Protein AF-A0A2J8L1Z8-F1 (afdb_monomer_lite)

Organism: Pan troglodytes (NCBI:txid9598)

Sequence (191 aa):
SWDEHVFELVLPKACMVGHVDFKFVLNSNITNIPQIQVTLLKNKAPGLGKVNGLRLCPFLEDHKEDILCGPVWLASGLDLSGHAGMLTLTSPKLVKGMAGGKYRSFLIHVKAVNERGTEEICNGGMRPVVRLPSLKHQSNKGYSLASLLAKVAAGKEKSSNVKNENTSGTRKSENLRGCDLLQEVSVTIRR

Secondary structure (DSSP, 8-state):
-TTEEEEEEE-SS-----EEEEEEEE-TT-SB---EEEEEEE-SSTT-TT-SSS-HHHHHHHTGGGEEEEEEEGGGGB-TTSSEEEEEE--HHHHHHHHTSS-SEEEEEEEE----S-----TTSPPP-BPPP-----------HHHHHHHHS------------------S-SS--GGGGEEEEEEEEE-

Foldseek 3Di:
DLFKDKDKDFAPAQDFFFKKKKKFFFDPPDQFQFFKWKWKFADPDPPPPPPPDDDCVVVCVVRVVRTQFGTDTPVVQADPVSGIGIDITGDPSRRVVRHVRPGRIIMIMMGTDDPPDDPDDDPDDDDTPGDDPDPPPPDPPDDDPVNVVVVVPPDDDDDDDDPPPPPVDPPDPDDRDHNSRTPDIDMDTDD

Structure (mmCIF, N/CA/C/O backbone):
data_AF-A0A2J8L1Z8-F1
#
_entry.id   AF-A0A2J8L1Z8-F1
#
loop_
_atom_site.group_PDB
_atom_site.id
_atom_site.type_symbol
_atom_site.label_atom_id
_atom_site.label_alt_id
_atom_site.label_comp_id
_atom_site.label_asym_id
_atom_site.label_entity_id
_atom_site.label_seq_id
_atom_site.pdbx_PDB_ins_code
_atom_site.Cartn_x
_atom_site.Cartn_y
_atom_site.Cartn_z
_atom_site.occupancy
_atom_site.B_iso_or_equiv
_atom_site.auth_seq_id
_atom_site.auth_comp_id
_atom_site.auth_asym_id
_atom_site.auth_atom_id
_atom_site.pdbx_PDB_model_num
ATOM 1 N N . SER A 1 1 ? -9.090 5.323 -14.445 1.00 70.94 1 SER A N 1
ATOM 2 C CA . SER A 1 1 ? -8.110 5.903 -15.388 1.00 70.94 1 SER A CA 1
ATOM 3 C C . SER A 1 1 ? -6.875 5.023 -15.349 1.00 70.94 1 SER A C 1
ATOM 5 O O . SER A 1 1 ? -6.688 4.368 -14.341 1.00 70.94 1 SER A O 1
ATOM 7 N N . TRP A 1 2 ? -6.040 5.019 -16.383 1.00 78.38 2 TRP A N 1
ATOM 8 C CA . TRP A 1 2 ? -4.752 4.307 -16.390 1.00 78.38 2 TRP A CA 1
ATOM 9 C C . TRP A 1 2 ? -3.735 4.947 -15.436 1.00 78.38 2 TRP A C 1
ATOM 11 O O . TRP A 1 2 ? -2.785 4.301 -15.018 1.00 78.38 2 TRP A O 1
ATOM 21 N N . ASP A 1 3 ? -3.941 6.211 -15.059 1.00 84.38 3 ASP A N 1
ATOM 22 C CA . ASP A 1 3 ? -3.052 6.928 -14.142 1.00 84.38 3 ASP A CA 1
ATOM 23 C C . ASP A 1 3 ? -3.422 6.765 -12.661 1.00 84.38 3 ASP A C 1
ATOM 25 O O . ASP A 1 3 ? -2.618 7.104 -11.802 1.00 84.38 3 ASP A O 1
ATOM 29 N N . GLU A 1 4 ? -4.627 6.292 -12.330 1.00 88.25 4 GLU A N 1
ATOM 30 C CA . GLU A 1 4 ? -5.115 6.266 -10.944 1.00 88.25 4 GLU A CA 1
ATOM 31 C C . GLU A 1 4 ? -6.060 5.085 -10.704 1.00 88.25 4 GLU A C 1
ATOM 33 O O . GLU A 1 4 ? -7.076 4.942 -11.397 1.00 88.25 4 GLU A O 1
ATOM 38 N N . HIS A 1 5 ? -5.758 4.294 -9.673 1.00 88.06 5 HIS A N 1
ATOM 39 C CA . HIS A 1 5 ? -6.573 3.194 -9.161 1.00 88.06 5 HIS A CA 1
ATOM 40 C C . HIS A 1 5 ? -6.843 3.376 -7.660 1.00 88.06 5 HIS A C 1
ATOM 42 O O . HIS A 1 5 ? -5.974 3.806 -6.904 1.00 88.06 5 HIS A O 1
ATOM 48 N N . VAL A 1 6 ? -8.048 3.017 -7.211 1.00 87.69 6 VAL A N 1
ATOM 49 C CA . VAL A 1 6 ? -8.422 2.993 -5.789 1.00 87.69 6 VAL A CA 1
ATOM 50 C C . VAL A 1 6 ? -9.030 1.645 -5.463 1.00 87.69 6 VAL A C 1
ATOM 52 O O . VAL A 1 6 ? -9.946 1.191 -6.144 1.00 87.69 6 VAL A O 1
ATOM 55 N N . PHE A 1 7 ? -8.546 1.037 -4.389 1.00 89.19 7 PHE A N 1
ATOM 56 C CA . PHE A 1 7 ? -9.073 -0.208 -3.854 1.00 89.19 7 PHE A CA 1
ATOM 57 C C . PHE A 1 7 ? -9.707 0.064 -2.496 1.00 89.19 7 PHE A C 1
ATOM 59 O O . PHE A 1 7 ? -9.048 0.590 -1.600 1.00 89.19 7 PHE A O 1
ATOM 66 N N . GLU A 1 8 ? -10.973 -0.310 -2.330 1.00 89.56 8 GLU A N 1
ATOM 67 C CA . GLU A 1 8 ? -11.607 -0.359 -1.016 1.00 89.56 8 GLU A CA 1
ATOM 68 C C . GLU A 1 8 ? -11.360 -1.731 -0.392 1.00 89.56 8 GLU A C 1
ATOM 70 O O . GLU A 1 8 ? -11.747 -2.759 -0.944 1.00 89.56 8 GLU A O 1
ATOM 75 N N . LEU A 1 9 ? -10.721 -1.746 0.776 1.00 89.19 9 LEU A N 1
ATOM 76 C CA . LEU A 1 9 ? -10.539 -2.958 1.561 1.00 89.19 9 LEU A CA 1
ATOM 77 C C . LEU A 1 9 ? -11.481 -2.909 2.751 1.00 89.19 9 LEU A C 1
ATOM 79 O O . LEU A 1 9 ? -11.357 -2.041 3.615 1.00 89.19 9 LEU A O 1
ATOM 83 N N . VAL A 1 10 ? -12.414 -3.857 2.798 1.00 89.12 10 VAL A N 1
ATOM 84 C CA . VAL A 1 10 ? -13.361 -4.023 3.901 1.00 89.12 10 VAL A CA 1
ATOM 85 C C . VAL A 1 10 ? -12.923 -5.207 4.752 1.00 89.12 10 VAL A C 1
ATOM 87 O O . VAL A 1 10 ? -12.851 -6.342 4.287 1.00 89.12 10 VAL A O 1
ATOM 90 N N . LEU A 1 11 ? -12.637 -4.942 6.021 1.00 87.38 11 LEU A N 1
ATOM 91 C CA . LEU A 1 11 ? -12.330 -5.963 7.005 1.00 87.38 11 LEU A CA 1
ATOM 92 C C . LEU A 1 11 ? -13.606 -6.704 7.427 1.00 87.38 11 LEU A C 1
ATOM 94 O O . LEU A 1 11 ? -14.616 -6.059 7.726 1.00 87.38 11 LEU A O 1
ATOM 98 N N . PRO A 1 12 ? -13.549 -8.040 7.581 1.00 86.75 12 PRO A N 1
ATOM 99 C CA . PRO A 1 12 ? -14.675 -8.824 8.093 1.00 86.75 12 PRO A CA 1
ATOM 100 C C . PRO A 1 12 ? -15.102 -8.415 9.508 1.00 86.75 12 PRO A C 1
ATOM 102 O O . PRO A 1 12 ? -16.270 -8.522 9.874 1.00 86.75 12 PRO A O 1
ATOM 105 N N . LYS A 1 13 ? -14.142 -7.964 10.322 1.00 85.38 13 LYS A N 1
ATOM 106 C CA . LYS A 1 13 ? -14.350 -7.487 11.691 1.00 85.38 13 LYS A CA 1
ATOM 107 C C . LYS A 1 13 ? -13.478 -6.265 11.929 1.00 85.38 13 LYS A C 1
ATOM 109 O O . LYS A 1 13 ? -12.337 -6.232 11.473 1.00 85.38 13 LYS A O 1
ATOM 114 N N . ALA A 1 14 ? -13.998 -5.297 12.679 1.00 81.25 14 ALA A N 1
ATOM 115 C CA . ALA A 1 14 ? -13.193 -4.176 13.138 1.00 81.25 14 ALA A CA 1
ATOM 116 C C . ALA A 1 14 ? -12.040 -4.706 14.000 1.00 81.25 14 ALA A C 1
ATOM 118 O O . ALA A 1 14 ? -12.251 -5.473 14.942 1.00 81.25 14 ALA A O 1
ATOM 119 N N . CYS A 1 15 ? -10.813 -4.351 13.639 1.00 81.62 15 CYS A N 1
ATOM 120 C CA . CYS A 1 15 ? -9.629 -4.740 14.382 1.00 81.62 15 CYS A CA 1
ATOM 121 C C . CYS A 1 15 ? -8.525 -3.701 14.210 1.00 81.62 15 CYS A C 1
ATOM 123 O O . CYS A 1 15 ? -8.551 -2.890 13.285 1.00 81.62 15 CYS A O 1
ATOM 125 N N . MET A 1 16 ? -7.552 -3.742 15.117 1.00 84.06 16 MET A N 1
ATOM 126 C CA . MET A 1 16 ? -6.318 -2.982 14.966 1.00 84.06 16 MET A CA 1
ATOM 127 C C . MET A 1 16 ? -5.562 -3.477 13.735 1.00 84.06 16 MET A C 1
ATOM 129 O O . MET A 1 16 ? -5.480 -4.684 13.508 1.00 84.06 16 MET A O 1
ATOM 133 N N . VAL A 1 17 ? -5.005 -2.544 12.969 1.00 88.94 17 VAL A N 1
ATOM 134 C CA . VAL A 1 17 ? -4.122 -2.836 11.840 1.00 88.94 17 VAL A CA 1
ATOM 135 C C . VAL A 1 17 ? -2.788 -2.159 12.112 1.00 88.94 17 VAL A C 1
ATOM 137 O O . VAL A 1 17 ? -2.726 -0.936 12.227 1.00 88.94 17 VAL A O 1
ATOM 140 N N . GLY A 1 18 ? -1.737 -2.962 12.250 1.00 90.00 18 GLY A N 1
ATOM 141 C CA . GLY A 1 18 ? -0.362 -2.504 12.436 1.00 90.00 18 GLY A CA 1
ATOM 142 C C . GLY A 1 18 ? 0.324 -2.216 11.109 1.00 90.00 18 GLY A C 1
ATOM 143 O O . GLY A 1 18 ? 0.944 -1.164 10.920 1.00 90.00 18 GLY A O 1
ATOM 144 N N . HIS A 1 19 ? 0.167 -3.143 10.165 1.00 92.06 19 HIS A N 1
ATOM 145 C CA . HIS A 1 19 ? 0.832 -3.092 8.870 1.00 92.06 19 HIS A CA 1
ATOM 146 C C . HIS A 1 19 ? -0.111 -3.513 7.746 1.00 92.06 19 HIS A C 1
ATOM 148 O O . HIS A 1 19 ? -0.904 -4.447 7.892 1.00 92.06 19 HIS A O 1
ATOM 154 N N . VAL A 1 20 ? 0.023 -2.847 6.604 1.00 94.94 20 VAL A N 1
ATOM 155 C CA . VAL A 1 20 ? -0.588 -3.246 5.337 1.00 94.94 20 VAL A CA 1
ATOM 156 C C . VAL A 1 20 ? 0.537 -3.465 4.338 1.00 94.94 20 VAL A C 1
ATOM 158 O O . VAL A 1 20 ? 1.195 -2.516 3.922 1.00 94.94 20 VAL A O 1
ATOM 161 N N . ASP A 1 21 ? 0.763 -4.716 3.963 1.00 96.25 21 ASP A N 1
ATOM 162 C CA . ASP A 1 21 ? 1.757 -5.073 2.962 1.00 96.25 21 ASP A CA 1
ATOM 163 C C . ASP A 1 21 ? 1.091 -5.039 1.584 1.00 96.25 21 ASP A C 1
ATOM 165 O O . ASP A 1 21 ? 0.196 -5.836 1.294 1.00 96.25 21 ASP A O 1
ATOM 169 N N . PHE A 1 22 ? 1.517 -4.106 0.739 1.00 97.12 22 PHE A N 1
ATOM 170 C CA . PHE A 1 22 ? 1.099 -3.977 -0.651 1.00 97.12 22 PHE A CA 1
ATOM 171 C C . PHE A 1 22 ? 2.153 -4.634 -1.542 1.00 97.12 22 PHE A C 1
ATOM 173 O O . PHE A 1 22 ? 3.241 -4.090 -1.741 1.00 97.12 22 PHE A O 1
ATOM 180 N N . LYS A 1 23 ? 1.851 -5.825 -2.052 1.00 97.44 23 LYS A N 1
ATOM 181 C CA . LYS A 1 23 ? 2.722 -6.582 -2.956 1.00 97.44 23 LYS A CA 1
ATOM 182 C C . LYS A 1 23 ? 2.288 -6.355 -4.389 1.00 97.44 23 LYS A C 1
ATOM 184 O O . LYS A 1 23 ? 1.091 -6.352 -4.676 1.00 97.44 23 LYS A O 1
ATOM 189 N N . PHE A 1 24 ? 3.252 -6.217 -5.283 1.00 96.12 24 PHE A N 1
ATOM 190 C CA . PHE A 1 24 ? 2.983 -5.958 -6.687 1.00 96.12 24 PHE A CA 1
ATOM 191 C C . PHE A 1 24 ? 3.929 -6.732 -7.600 1.00 96.12 24 PHE A C 1
ATOM 193 O O . PHE A 1 24 ? 5.076 -7.008 -7.245 1.00 96.12 24 PHE A O 1
ATOM 200 N N . VAL A 1 25 ? 3.436 -7.031 -8.798 1.00 94.81 25 VAL A N 1
ATOM 201 C CA . VAL A 1 25 ? 4.211 -7.520 -9.937 1.00 94.81 25 VAL A CA 1
ATOM 202 C C . VAL A 1 25 ? 3.943 -6.582 -11.102 1.00 94.81 25 VAL A C 1
ATOM 204 O O . VAL A 1 25 ? 2.800 -6.245 -11.401 1.00 94.81 25 VAL A O 1
ATOM 207 N N . LEU A 1 26 ? 5.007 -6.132 -11.740 1.00 92.31 26 LEU A N 1
ATOM 208 C CA . LEU A 1 26 ? 5.010 -5.319 -12.937 1.00 92.31 26 LEU A CA 1
ATOM 209 C C . LEU A 1 26 ? 5.139 -6.213 -14.173 1.00 92.31 26 LEU A C 1
ATOM 211 O O . LEU A 1 26 ? 5.793 -7.254 -14.141 1.00 92.31 26 LEU A O 1
ATOM 215 N N . ASN A 1 27 ? 4.566 -5.772 -15.291 1.00 89.31 27 ASN A N 1
ATOM 216 C CA . ASN A 1 27 ? 4.700 -6.481 -16.562 1.00 89.31 27 ASN A CA 1
ATOM 217 C C . ASN A 1 27 ? 6.178 -6.636 -16.984 1.00 89.31 27 ASN A C 1
ATOM 219 O O . ASN A 1 27 ? 6.978 -5.708 -16.868 1.00 89.31 27 ASN A O 1
ATOM 223 N N . SER A 1 28 ? 6.538 -7.791 -17.554 1.00 75.12 28 SER A N 1
ATOM 224 C CA . SER A 1 28 ? 7.933 -8.171 -17.866 1.00 75.12 28 SER A CA 1
ATOM 225 C C . SER A 1 28 ? 8.633 -7.339 -18.954 1.00 75.12 28 SER A C 1
ATOM 227 O O . SER A 1 28 ? 9.834 -7.481 -19.165 1.00 75.12 28 SER A O 1
ATOM 229 N N . ASN A 1 29 ? 7.900 -6.474 -19.661 1.00 73.44 29 ASN A N 1
ATOM 230 C CA . ASN A 1 29 ? 8.416 -5.682 -20.786 1.00 73.44 29 ASN A CA 1
ATOM 231 C C . ASN A 1 29 ? 8.797 -4.245 -20.397 1.00 73.44 29 ASN A C 1
ATOM 233 O O . ASN A 1 29 ? 8.987 -3.394 -21.265 1.00 73.44 29 ASN A O 1
ATOM 237 N N . ILE A 1 30 ? 8.893 -3.952 -19.100 1.00 73.88 30 ILE A N 1
ATOM 238 C CA . ILE A 1 30 ? 9.188 -2.608 -18.613 1.00 73.88 30 ILE A CA 1
ATOM 239 C C . ILE A 1 30 ? 10.697 -2.359 -18.605 1.00 73.88 30 ILE 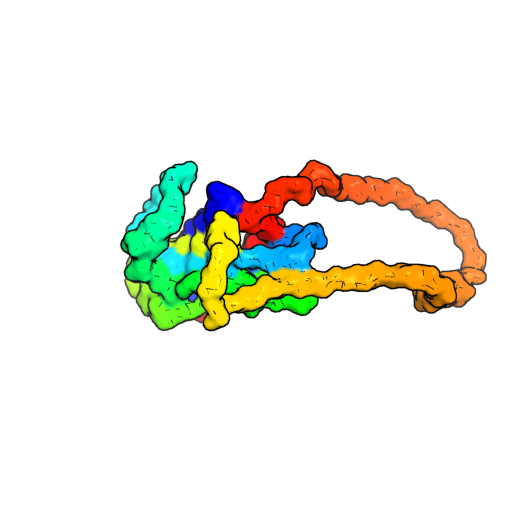A C 1
ATOM 241 O O . ILE A 1 30 ? 11.470 -3.056 -17.950 1.00 73.88 30 ILE A O 1
ATOM 245 N N . THR A 1 31 ? 11.117 -1.318 -19.318 1.00 71.88 31 THR A N 1
ATOM 246 C CA . THR A 1 31 ? 12.508 -0.838 -19.341 1.00 71.88 31 THR A CA 1
ATOM 247 C C . THR A 1 31 ? 12.761 0.294 -18.345 1.00 71.88 31 THR A C 1
ATOM 249 O O . THR A 1 31 ? 13.879 0.445 -17.860 1.00 71.88 31 THR A O 1
ATOM 252 N N . ASN A 1 32 ? 11.726 1.062 -17.997 1.00 78.50 32 ASN A N 1
ATOM 253 C CA . ASN A 1 32 ? 11.799 2.175 -17.053 1.00 78.50 32 ASN A CA 1
ATOM 254 C C . ASN A 1 32 ? 10.832 1.937 -15.901 1.00 78.50 32 ASN A C 1
ATOM 256 O O . ASN A 1 32 ? 9.641 1.741 -16.140 1.00 78.50 32 ASN A O 1
ATOM 260 N N . ILE A 1 33 ? 11.324 1.976 -14.662 1.00 82.06 33 ILE A N 1
ATOM 261 C CA . ILE A 1 33 ? 10.463 1.775 -13.495 1.00 82.06 33 ILE A CA 1
ATOM 262 C C . ILE A 1 33 ? 9.459 2.935 -13.436 1.00 82.06 33 ILE A C 1
ATOM 264 O O . ILE A 1 33 ? 9.878 4.096 -13.401 1.00 82.06 33 ILE A O 1
ATOM 268 N N . PRO A 1 34 ? 8.144 2.655 -13.451 1.00 84.06 34 PRO A N 1
ATOM 269 C CA . PRO A 1 34 ? 7.150 3.711 -13.464 1.00 84.06 34 PRO A CA 1
ATOM 270 C C . PRO A 1 34 ? 7.140 4.452 -12.127 1.00 84.06 34 PRO A C 1
ATOM 272 O O . PRO A 1 34 ? 7.227 3.852 -11.052 1.00 84.06 34 PRO A O 1
ATOM 275 N N . GLN A 1 35 ? 6.994 5.772 -12.192 1.00 89.50 35 GLN A N 1
ATOM 276 C CA . GLN A 1 35 ? 6.823 6.613 -11.015 1.00 89.50 35 GLN A CA 1
ATOM 277 C C . GLN A 1 35 ? 5.396 6.454 -10.483 1.00 89.50 35 GLN A C 1
ATOM 279 O O . GLN A 1 35 ? 4.491 7.190 -10.855 1.00 89.50 35 GLN A O 1
ATOM 284 N N . ILE A 1 36 ? 5.173 5.457 -9.629 1.00 91.88 36 ILE A N 1
ATOM 285 C CA . ILE A 1 36 ? 3.871 5.194 -9.005 1.00 91.88 36 ILE A CA 1
ATOM 286 C C . ILE A 1 36 ? 3.955 5.498 -7.513 1.00 91.88 36 ILE A C 1
ATOM 288 O O . ILE A 1 36 ? 4.901 5.080 -6.850 1.00 91.88 36 ILE A O 1
ATOM 292 N N . GLN A 1 37 ? 2.959 6.196 -6.980 1.00 93.38 37 GLN A N 1
ATOM 293 C CA . GLN A 1 37 ? 2.775 6.434 -5.553 1.00 93.38 37 GLN A CA 1
ATOM 294 C C . GLN A 1 37 ? 1.616 5.600 -5.022 1.00 93.38 37 GLN A C 1
ATOM 296 O O . GLN A 1 37 ? 0.567 5.507 -5.660 1.00 93.38 37 GLN A O 1
ATOM 301 N N . VAL A 1 38 ? 1.800 5.029 -3.837 1.00 94.38 38 VAL A N 1
ATOM 302 C CA . VAL A 1 38 ? 0.769 4.300 -3.102 1.00 94.38 38 VAL A CA 1
ATOM 303 C C . VAL A 1 38 ? 0.489 5.027 -1.795 1.00 94.38 38 VAL A C 1
ATOM 305 O O . VAL A 1 38 ? 1.404 5.252 -1.010 1.00 94.38 38 VAL A O 1
ATOM 308 N N . THR A 1 39 ? -0.771 5.371 -1.549 1.00 93.19 39 THR A N 1
ATOM 309 C CA . THR A 1 39 ? -1.226 6.068 -0.341 1.00 93.19 39 THR A CA 1
ATOM 310 C C . THR A 1 39 ? -2.314 5.248 0.336 1.00 93.19 39 THR A C 1
ATOM 312 O O . THR A 1 39 ? -3.246 4.776 -0.315 1.00 93.19 39 THR A O 1
ATOM 315 N N . LEU A 1 40 ? -2.231 5.111 1.657 1.00 93.06 40 LEU A N 1
ATOM 316 C CA . LEU A 1 40 ? -3.263 4.481 2.473 1.00 93.06 40 LEU A CA 1
ATOM 317 C C . LEU A 1 40 ? -4.138 5.557 3.106 1.00 93.06 40 LEU A C 1
ATOM 319 O O . LEU A 1 40 ? -3.638 6.405 3.850 1.00 93.06 40 LEU A O 1
ATOM 323 N N . LEU A 1 41 ? -5.443 5.498 2.865 1.00 90.56 41 LEU A N 1
ATOM 324 C CA . LEU A 1 41 ? -6.407 6.442 3.414 1.00 90.56 41 LEU A CA 1
ATOM 325 C C . LEU A 1 41 ? -7.470 5.737 4.241 1.00 90.56 41 LEU A C 1
ATOM 327 O O . LEU A 1 41 ? -7.856 4.594 4.009 1.00 90.56 41 LEU A O 1
ATOM 331 N N . LYS A 1 42 ? -7.987 6.467 5.211 1.00 87.44 42 LYS A N 1
ATOM 332 C CA . LYS A 1 42 ? -9.135 6.093 6.007 1.00 87.44 42 LYS A CA 1
ATOM 333 C C . LYS A 1 42 ? -10.390 6.175 5.151 1.00 87.44 42 LYS A C 1
ATOM 335 O O . LYS A 1 42 ? -10.660 7.208 4.546 1.00 87.44 42 LYS A O 1
ATOM 340 N N . ASN A 1 43 ? -11.201 5.121 5.152 1.00 84.62 43 ASN A N 1
ATOM 341 C CA . ASN A 1 43 ? -12.483 5.176 4.467 1.00 84.62 43 ASN A CA 1
ATOM 342 C C . ASN A 1 43 ? -13.561 5.743 5.403 1.00 84.62 43 ASN A C 1
ATOM 344 O O . ASN A 1 43 ? -14.009 5.067 6.330 1.00 84.62 43 ASN A O 1
ATOM 348 N N . LYS A 1 44 ? -13.972 6.996 5.182 1.00 73.25 44 LYS A N 1
ATOM 349 C CA . LYS A 1 44 ? -15.049 7.644 5.951 1.00 73.25 44 LYS A CA 1
ATOM 350 C C . LYS A 1 44 ? -16.460 7.339 5.431 1.00 73.25 44 LYS A C 1
ATOM 352 O O . LYS A 1 44 ? -17.407 7.546 6.186 1.00 73.25 44 LYS A O 1
ATOM 357 N N . ALA A 1 45 ? -16.607 6.834 4.205 1.00 66.38 45 ALA A N 1
ATOM 358 C CA . ALA A 1 45 ? -17.895 6.542 3.577 1.00 66.38 45 ALA A CA 1
ATOM 359 C C . ALA A 1 45 ? -17.873 5.135 2.940 1.00 66.38 45 ALA A C 1
ATOM 361 O O . ALA A 1 45 ? -17.515 4.994 1.769 1.00 66.38 45 ALA A O 1
ATOM 362 N N . PRO A 1 46 ? -18.235 4.074 3.688 1.00 56.66 46 PRO A N 1
ATOM 363 C CA . PRO A 1 46 ? -18.359 2.735 3.117 1.00 56.66 46 PRO A CA 1
ATOM 364 C C . PRO A 1 46 ? -19.497 2.743 2.089 1.00 56.66 46 PRO A C 1
ATOM 366 O O . PRO A 1 46 ? -20.641 3.025 2.443 1.00 56.66 46 PRO A O 1
ATOM 369 N N . GLY A 1 47 ? -19.189 2.480 0.818 1.00 53.44 47 GLY A N 1
ATOM 370 C CA . GLY A 1 47 ? -20.151 2.634 -0.282 1.00 53.44 47 GLY A CA 1
ATOM 371 C C . GLY A 1 47 ? -19.744 3.626 -1.371 1.00 53.44 47 GLY A C 1
ATOM 372 O O . GLY A 1 47 ? -20.585 4.000 -2.188 1.00 53.44 47 GLY A O 1
ATOM 373 N N . LEU A 1 48 ? -18.463 4.002 -1.453 1.00 53.72 48 LEU A N 1
ATOM 374 C CA . LEU A 1 48 ? -17.875 4.747 -2.574 1.00 53.72 48 LEU A CA 1
ATOM 375 C C . LEU A 1 48 ? -17.820 3.898 -3.872 1.00 53.72 48 LEU A C 1
ATOM 377 O O . LEU A 1 48 ? -16.867 3.952 -4.639 1.00 53.72 48 LEU A O 1
ATOM 381 N N . GLY A 1 49 ? -18.859 3.110 -4.156 1.00 45.94 49 GLY A N 1
ATOM 382 C CA . GLY A 1 49 ? -18.991 2.239 -5.326 1.00 45.94 49 GLY A CA 1
ATOM 383 C C . GLY A 1 49 ? -19.227 2.978 -6.650 1.00 45.94 49 GLY A C 1
ATOM 384 O O . GLY A 1 49 ? -19.695 2.366 -7.605 1.00 45.94 49 GLY A O 1
ATOM 385 N N . LYS A 1 50 ? -18.949 4.289 -6.726 1.00 44.28 50 LYS A N 1
ATOM 386 C CA . LYS A 1 50 ? -19.114 5.122 -7.932 1.00 44.28 50 LYS A CA 1
ATOM 387 C C . LYS A 1 50 ? -18.076 6.256 -8.030 1.00 44.28 50 LYS A C 1
ATOM 389 O O . LYS A 1 50 ? -18.430 7.382 -8.349 1.00 44.28 50 LYS A O 1
ATOM 394 N N . VAL A 1 51 ? -16.787 5.994 -7.807 1.00 47.62 51 VAL A N 1
ATOM 395 C CA . VAL A 1 51 ? -15.707 6.954 -8.162 1.00 47.62 51 VAL A CA 1
ATOM 396 C C . VAL A 1 51 ? -15.175 6.775 -9.591 1.00 47.62 51 VAL A C 1
ATOM 398 O O . VAL A 1 51 ? -14.088 7.230 -9.920 1.00 47.62 51 VAL A O 1
ATOM 401 N N . ASN A 1 52 ? -15.968 6.197 -10.499 1.00 43.16 52 ASN A N 1
ATOM 402 C CA . ASN A 1 52 ? -15.596 6.007 -11.911 1.00 43.16 52 ASN A CA 1
ATOM 403 C C . ASN A 1 52 ? -15.468 7.313 -12.736 1.00 43.16 52 ASN A C 1
ATOM 405 O O . ASN A 1 52 ? -15.425 7.244 -13.960 1.00 43.16 52 ASN A O 1
ATOM 409 N N . GLY A 1 53 ? -15.400 8.499 -12.120 1.00 45.94 53 GLY A N 1
ATOM 410 C CA . GLY A 1 53 ? -15.377 9.759 -12.875 1.00 45.94 53 GLY A CA 1
ATOM 411 C C . GLY A 1 53 ? -14.825 11.005 -12.184 1.00 45.9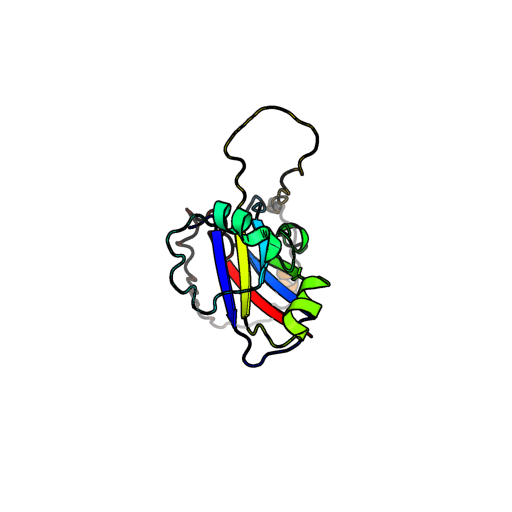4 53 GLY A C 1
ATOM 412 O O . GLY A 1 53 ? -14.673 12.020 -12.857 1.00 45.94 53 GLY A O 1
ATOM 413 N N . LEU A 1 54 ? -14.490 10.970 -10.891 1.00 46.84 54 LEU A N 1
ATOM 414 C CA . LEU A 1 54 ? -13.806 12.102 -10.261 1.00 46.84 54 LEU A CA 1
ATOM 415 C C . LEU A 1 54 ? -12.302 11.897 -10.435 1.00 46.84 54 LEU A C 1
ATOM 417 O O . LEU A 1 54 ? -11.780 10.852 -10.058 1.00 46.84 54 LEU A O 1
ATOM 421 N N . ARG A 1 55 ? -11.601 12.875 -11.023 1.00 52.38 55 ARG A N 1
ATOM 422 C CA . ARG A 1 55 ? -10.134 12.921 -10.936 1.00 52.38 55 ARG A CA 1
ATOM 423 C C . ARG A 1 55 ? -9.769 12.848 -9.453 1.00 52.38 55 ARG A C 1
ATOM 425 O O . ARG A 1 55 ? -10.304 13.634 -8.675 1.00 52.38 55 ARG A O 1
ATOM 432 N N . LEU A 1 56 ? -8.909 11.916 -9.053 1.00 60.56 56 LEU A N 1
ATOM 433 C CA . LEU A 1 56 ? -8.598 11.704 -7.638 1.00 60.56 56 LEU A CA 1
ATOM 434 C C . LEU A 1 56 ? -7.487 12.637 -7.147 1.00 60.56 56 LEU A C 1
ATOM 436 O O . LEU A 1 56 ? -7.284 12.752 -5.943 1.00 60.56 56 LEU A O 1
ATOM 440 N N . CYS A 1 57 ? -6.826 13.376 -8.045 1.00 57.50 57 CYS A N 1
ATOM 441 C CA . CYS A 1 57 ? -5.980 14.513 -7.674 1.00 57.50 57 CYS A CA 1
ATOM 442 C C . CYS A 1 57 ? -6.692 15.470 -6.688 1.00 57.50 57 CYS A C 1
ATOM 444 O O . CYS A 1 57 ? -6.219 15.574 -5.561 1.00 57.50 57 CYS A O 1
ATOM 446 N N . PRO A 1 58 ? -7.852 16.085 -7.013 1.00 61.47 58 PRO A N 1
ATOM 447 C CA . PRO A 1 58 ? -8.585 16.893 -6.036 1.00 61.47 58 PRO A CA 1
ATOM 448 C C . PRO A 1 58 ? -9.102 16.082 -4.836 1.00 61.47 58 PRO A C 1
ATOM 450 O O . PRO A 1 58 ? -9.218 16.631 -3.749 1.00 61.47 58 PRO A O 1
ATOM 453 N N . PHE A 1 59 ? -9.347 14.772 -4.984 1.00 63.66 59 PHE A N 1
ATOM 454 C CA . PHE A 1 59 ? -9.744 13.913 -3.861 1.00 63.66 59 PHE A CA 1
ATOM 455 C C . PHE A 1 59 ? -8.634 13.813 -2.805 1.00 63.66 59 PHE A C 1
ATOM 457 O O . PHE A 1 59 ? -8.893 14.014 -1.627 1.00 63.66 59 PHE A O 1
ATOM 464 N N . LEU A 1 60 ? -7.379 13.558 -3.182 1.00 67.62 60 LEU A N 1
ATOM 465 C CA . LEU A 1 60 ? -6.284 13.573 -2.205 1.00 67.62 60 LEU A CA 1
ATOM 466 C C . LEU A 1 60 ? -6.110 14.948 -1.554 1.00 67.62 60 LEU A C 1
ATOM 468 O O . LEU A 1 60 ? -5.767 15.014 -0.374 1.00 67.62 60 LEU A O 1
ATOM 472 N N . GLU A 1 61 ? -6.343 16.020 -2.313 1.00 70.56 61 GLU A N 1
ATOM 473 C CA . GLU A 1 61 ? -6.281 17.391 -1.817 1.00 70.56 61 GLU A CA 1
ATOM 474 C C . GLU A 1 61 ? -7.333 17.676 -0.732 1.00 70.56 61 GLU A C 1
ATOM 476 O O . GLU A 1 61 ? -6.988 18.226 0.315 1.00 70.56 61 GLU A O 1
ATOM 481 N N . ASP A 1 62 ? -8.573 17.237 -0.945 1.00 70.88 62 ASP A N 1
ATOM 482 C CA . ASP A 1 62 ? -9.684 17.390 0.005 1.00 70.88 62 ASP A CA 1
ATOM 483 C C . ASP A 1 62 ? -9.616 16.382 1.167 1.00 70.88 62 ASP A C 1
ATOM 485 O O . ASP A 1 62 ? -10.134 16.630 2.258 1.00 70.88 62 ASP A O 1
ATOM 489 N N . HIS A 1 63 ? -8.941 15.247 0.967 1.00 74.44 63 HIS A N 1
ATOM 490 C CA . HIS A 1 63 ? -8.862 14.139 1.923 1.00 74.44 63 HIS A CA 1
ATOM 491 C C . HIS A 1 63 ? -7.484 13.995 2.596 1.00 74.44 63 HIS A C 1
ATOM 493 O O . HIS A 1 63 ? -7.149 12.921 3.103 1.00 74.44 63 HIS A O 1
ATOM 499 N N . LYS A 1 64 ? -6.684 15.070 2.679 1.00 78.38 64 LYS A N 1
ATOM 500 C CA . LYS A 1 64 ? -5.362 15.064 3.355 1.00 78.38 64 LYS A CA 1
ATOM 501 C C . LYS A 1 64 ? -5.433 14.572 4.803 1.00 78.38 64 LYS A C 1
ATOM 503 O O . LYS A 1 64 ? -4.570 13.817 5.252 1.00 78.38 64 LYS A O 1
ATOM 508 N N . GLU A 1 65 ? -6.506 14.924 5.505 1.00 82.19 65 GLU A N 1
ATOM 509 C CA . GLU A 1 65 ? -6.759 14.507 6.891 1.00 82.19 65 GLU A CA 1
ATOM 510 C C . GLU A 1 65 ? -7.121 13.019 7.030 1.00 82.19 65 GLU A C 1
ATOM 512 O O . GLU A 1 65 ? -7.073 12.457 8.127 1.00 82.19 65 GLU A O 1
ATOM 517 N N . ASP A 1 66 ? -7.470 12.361 5.923 1.00 85.69 66 ASP A N 1
ATOM 518 C CA . ASP A 1 66 ? -7.789 10.936 5.880 1.00 85.69 66 ASP A CA 1
ATOM 519 C C . ASP A 1 66 ? -6.577 10.058 5.590 1.00 85.69 66 ASP A C 1
ATOM 521 O O . ASP A 1 66 ? -6.669 8.837 5.712 1.00 85.69 66 ASP A O 1
ATOM 525 N N . ILE A 1 67 ? -5.424 10.638 5.265 1.00 89.19 67 ILE A N 1
ATOM 526 C CA . ILE A 1 67 ? -4.209 9.873 4.998 1.00 89.19 67 ILE A CA 1
ATOM 527 C C . ILE A 1 67 ? -3.741 9.177 6.283 1.00 89.19 67 ILE A C 1
ATOM 529 O O . ILE A 1 67 ? -3.349 9.804 7.275 1.00 89.19 67 ILE A O 1
ATOM 533 N N . LEU A 1 68 ? -3.753 7.846 6.238 1.00 90.88 68 LEU A N 1
ATOM 534 C CA . LEU A 1 68 ? -3.217 6.974 7.275 1.00 90.88 68 LEU A CA 1
ATOM 535 C C . LEU A 1 68 ? -1.724 6.762 7.049 1.00 90.88 68 LEU A C 1
ATOM 537 O O . LEU A 1 68 ? -0.949 6.936 7.981 1.00 90.88 68 LEU A O 1
ATOM 541 N N . CYS A 1 69 ? -1.303 6.438 5.830 1.00 91.00 69 CYS A N 1
ATOM 542 C CA . CYS A 1 69 ? 0.102 6.271 5.454 1.00 91.00 69 CYS A CA 1
ATOM 543 C C . CYS A 1 69 ? 0.312 6.959 4.099 1.00 91.00 69 CYS A C 1
ATOM 545 O O . CYS A 1 69 ? -0.488 6.759 3.187 1.00 91.00 69 CYS A O 1
ATOM 547 N N . GLY A 1 70 ? 1.311 7.842 4.026 1.00 82.19 70 GLY A N 1
ATOM 548 C CA . GLY A 1 70 ? 1.485 8.819 2.945 1.00 82.19 70 GLY A CA 1
ATOM 549 C C . GLY A 1 70 ? 1.822 8.220 1.578 1.00 82.19 70 GLY A C 1
ATOM 550 O O . GLY A 1 70 ? 1.903 7.001 1.458 1.00 82.19 70 GLY A O 1
ATOM 551 N N . PRO A 1 71 ? 2.021 9.071 0.553 1.00 88.38 71 PRO A N 1
ATOM 552 C CA . PRO A 1 71 ? 2.405 8.608 -0.773 1.00 88.38 71 PRO A CA 1
ATOM 553 C C . PRO A 1 71 ? 3.799 7.981 -0.716 1.00 88.38 71 PRO A C 1
ATOM 555 O O . PRO A 1 71 ? 4.805 8.669 -0.552 1.00 88.38 71 PRO A O 1
ATOM 558 N N . VAL A 1 72 ? 3.851 6.659 -0.840 1.00 94.38 72 VAL A N 1
ATOM 559 C CA . VAL A 1 72 ? 5.088 5.882 -0.899 1.00 94.38 72 VAL A CA 1
ATOM 560 C C . VAL A 1 72 ? 5.372 5.526 -2.349 1.00 94.38 72 VAL A C 1
ATOM 562 O O . VAL A 1 72 ? 4.512 4.986 -3.045 1.00 94.38 72 VAL A O 1
ATOM 565 N N . TRP A 1 73 ? 6.584 5.822 -2.813 1.00 93.31 73 TRP A N 1
ATOM 566 C CA . TRP A 1 73 ? 7.014 5.450 -4.154 1.00 93.31 73 TRP A CA 1
ATOM 567 C C . TRP A 1 73 ? 7.127 3.936 -4.291 1.00 93.31 73 TRP A C 1
ATOM 569 O O . TRP A 1 73 ? 7.846 3.287 -3.542 1.00 93.31 73 TRP A O 1
ATOM 579 N N . LEU A 1 74 ? 6.496 3.379 -5.317 1.00 93.25 74 LEU A N 1
ATOM 580 C CA . LEU A 1 74 ? 6.537 1.954 -5.631 1.00 93.25 74 LEU A CA 1
ATOM 581 C C . LEU A 1 74 ? 7.969 1.426 -5.803 1.00 93.25 74 LEU A C 1
ATOM 583 O O . LEU A 1 74 ? 8.281 0.322 -5.361 1.00 93.25 74 LEU A O 1
ATOM 587 N N . ALA A 1 75 ? 8.862 2.257 -6.344 1.00 91.50 75 ALA A N 1
ATOM 588 C CA . ALA A 1 75 ? 10.279 1.945 -6.499 1.00 91.50 75 ALA A CA 1
ATOM 589 C C . ALA A 1 75 ? 10.997 1.621 -5.173 1.00 91.50 75 ALA A C 1
ATOM 591 O O . ALA A 1 75 ? 11.979 0.886 -5.196 1.00 91.50 75 ALA A O 1
ATOM 592 N N . SER A 1 76 ? 10.526 2.116 -4.018 1.00 93.06 76 SER A N 1
ATOM 593 C CA . SER A 1 76 ? 11.177 1.836 -2.727 1.00 93.06 76 SER A CA 1
ATOM 594 C C . SER A 1 76 ? 10.963 0.405 -2.236 1.00 93.06 76 SER A C 1
ATOM 596 O O . SER A 1 76 ? 11.686 -0.046 -1.355 1.00 93.06 76 SER A O 1
ATOM 598 N N . GLY A 1 77 ? 9.944 -0.285 -2.755 1.00 92.81 77 GLY A N 1
ATOM 599 C CA . GLY A 1 77 ? 9.636 -1.675 -2.416 1.00 92.81 77 GLY A CA 1
ATOM 600 C C . GLY A 1 77 ? 10.094 -2.677 -3.465 1.00 92.81 77 GLY A C 1
ATOM 601 O O . GLY A 1 77 ? 9.774 -3.854 -3.332 1.00 92.81 77 GLY A O 1
ATOM 602 N N . LEU A 1 78 ? 10.763 -2.216 -4.523 1.00 92.75 78 LEU A N 1
ATOM 603 C CA . LEU A 1 78 ? 11.155 -3.043 -5.654 1.00 92.75 78 LEU A CA 1
ATOM 604 C C . LEU A 1 78 ? 12.290 -3.993 -5.264 1.00 92.75 78 LEU A C 1
ATOM 606 O O . LEU A 1 78 ? 13.236 -3.609 -4.577 1.00 92.75 78 LEU A O 1
ATOM 610 N N . ASP A 1 79 ? 12.201 -5.235 -5.719 1.00 91.94 79 ASP A N 1
ATOM 611 C CA . ASP A 1 79 ? 13.273 -6.206 -5.568 1.00 91.94 79 ASP A CA 1
ATOM 612 C C . ASP A 1 79 ? 14.407 -5.974 -6.587 1.00 91.94 79 ASP A C 1
ATOM 614 O O . ASP A 1 79 ? 14.335 -5.133 -7.486 1.00 91.94 79 ASP A O 1
ATOM 618 N N . LEU A 1 80 ? 15.474 -6.769 -6.476 1.00 88.38 80 LEU A N 1
ATOM 619 C CA . LEU A 1 80 ? 16.614 -6.703 -7.397 1.00 88.38 80 LEU A CA 1
ATOM 620 C C . LEU A 1 80 ? 16.251 -7.088 -8.840 1.00 88.38 80 LEU A C 1
ATOM 622 O O . LEU A 1 80 ? 16.997 -6.764 -9.765 1.00 88.38 80 LEU A O 1
ATOM 626 N N . SER A 1 81 ? 15.132 -7.791 -9.051 1.00 85.81 81 SER A N 1
ATOM 627 C CA . SER A 1 81 ? 14.675 -8.155 -10.394 1.00 85.81 81 SER A CA 1
ATOM 628 C C . SER A 1 81 ? 14.125 -6.943 -11.144 1.00 85.81 81 SER A C 1
ATOM 630 O O . SER A 1 81 ? 14.151 -6.918 -12.380 1.00 85.81 81 SER A O 1
ATOM 632 N N . GLY A 1 82 ? 13.635 -5.943 -10.408 1.00 86.19 82 GLY A N 1
ATOM 633 C CA . GLY A 1 82 ? 13.000 -4.755 -10.955 1.00 86.19 82 GLY A CA 1
ATOM 634 C C . GLY A 1 82 ? 11.558 -4.974 -11.423 1.00 86.19 82 GLY A C 1
ATOM 635 O O . GLY A 1 82 ? 10.970 -4.056 -11.990 1.00 86.19 82 GLY A O 1
ATOM 636 N N . HIS A 1 83 ? 10.996 -6.172 -11.224 1.00 89.69 83 HIS A N 1
ATOM 637 C CA . HIS A 1 83 ? 9.674 -6.556 -11.734 1.00 89.69 83 HIS A CA 1
ATOM 638 C C . HIS A 1 83 ? 8.656 -6.844 -10.641 1.00 89.69 83 HIS A C 1
ATOM 640 O O . HIS A 1 83 ? 7.474 -6.941 -10.939 1.00 89.69 83 HIS A O 1
ATOM 646 N N . ALA A 1 84 ? 9.068 -6.995 -9.392 1.00 93.75 84 ALA A N 1
ATOM 647 C CA . ALA A 1 84 ? 8.146 -7.238 -8.300 1.00 93.75 84 ALA A CA 1
ATOM 648 C C . ALA A 1 84 ? 8.634 -6.533 -7.046 1.00 93.75 84 ALA A C 1
ATOM 650 O O . ALA A 1 84 ? 9.772 -6.066 -6.964 1.00 93.75 84 ALA A O 1
ATOM 651 N N . GLY A 1 85 ? 7.754 -6.424 -6.067 1.00 95.94 85 GLY A N 1
ATOM 652 C CA . GLY A 1 85 ? 8.107 -5.764 -4.834 1.00 95.94 85 GLY A CA 1
ATOM 653 C C . GLY A 1 85 ? 7.018 -5.804 -3.789 1.00 95.94 85 GLY A C 1
ATOM 654 O O . GLY A 1 85 ? 5.911 -6.308 -4.005 1.00 95.94 85 GLY A O 1
ATOM 655 N N . MET A 1 86 ? 7.354 -5.257 -2.629 1.00 96.06 86 MET A N 1
ATOM 656 C CA . MET A 1 86 ? 6.451 -5.132 -1.499 1.00 96.06 86 MET A CA 1
ATOM 657 C C . MET A 1 86 ? 6.679 -3.803 -0.788 1.00 96.06 86 MET A C 1
ATOM 659 O O . MET A 1 86 ? 7.798 -3.472 -0.405 1.00 96.06 86 MET A O 1
ATOM 663 N N . LEU A 1 87 ? 5.597 -3.066 -0.566 1.00 96.50 87 LEU A N 1
ATOM 664 C CA . LEU A 1 87 ? 5.571 -1.888 0.289 1.00 96.50 87 LEU A CA 1
ATOM 665 C C . LEU A 1 87 ? 4.887 -2.237 1.604 1.00 96.50 87 LEU A C 1
ATOM 667 O O . LEU A 1 87 ? 3.717 -2.610 1.619 1.00 96.50 87 LEU A O 1
ATOM 671 N N . THR A 1 88 ? 5.596 -2.063 2.712 1.00 95.56 88 THR A N 1
ATOM 672 C CA . THR A 1 88 ? 5.011 -2.180 4.050 1.00 95.56 88 THR A CA 1
ATOM 673 C C . THR A 1 88 ? 4.494 -0.814 4.484 1.00 95.56 88 THR A C 1
ATOM 675 O O . THR A 1 88 ? 5.261 0.038 4.934 1.00 95.56 88 THR A O 1
ATOM 678 N N . LEU A 1 89 ? 3.189 -0.589 4.357 1.00 94.81 89 LEU A N 1
ATOM 679 C CA . LEU A 1 89 ? 2.533 0.646 4.776 1.00 94.81 89 LEU A CA 1
ATOM 680 C C . LEU A 1 89 ? 2.190 0.550 6.263 1.00 94.81 89 LEU A C 1
ATOM 682 O O . LEU A 1 89 ? 1.400 -0.294 6.693 1.00 94.81 89 LEU A O 1
ATOM 686 N N . THR A 1 90 ? 2.791 1.420 7.066 1.00 93.00 90 THR A N 1
ATOM 687 C CA . THR A 1 90 ? 2.539 1.499 8.506 1.00 93.00 90 THR A CA 1
ATOM 688 C C . THR A 1 90 ? 2.612 2.943 8.981 1.00 93.00 90 THR A C 1
ATOM 690 O O . THR A 1 90 ? 3.323 3.770 8.408 1.00 93.00 90 THR A O 1
ATOM 693 N N . SER A 1 91 ? 1.832 3.272 10.006 1.00 90.81 91 SER A N 1
ATOM 694 C CA . SER A 1 91 ? 1.911 4.557 10.691 1.00 90.81 91 SER A CA 1
ATOM 695 C C . SER A 1 91 ? 1.197 4.500 12.046 1.00 90.81 91 SER A C 1
ATOM 697 O O . SER A 1 91 ? 0.271 3.703 12.230 1.00 90.81 91 SER A O 1
ATOM 699 N N . PRO A 1 92 ? 1.511 5.417 12.979 1.00 88.25 92 PRO A N 1
ATOM 700 C CA . PRO A 1 92 ? 0.734 5.565 14.209 1.00 88.25 92 PRO A CA 1
ATOM 701 C C . PRO A 1 92 ? -0.751 5.880 13.952 1.00 88.25 92 PRO A C 1
ATOM 703 O O . PRO A 1 92 ? -1.620 5.464 14.721 1.00 88.25 92 PRO A O 1
ATOM 706 N N . LYS A 1 93 ? -1.057 6.596 12.855 1.00 86.62 93 LYS A N 1
ATOM 707 C CA . LYS A 1 93 ? -2.432 6.938 12.455 1.00 86.62 93 LYS A CA 1
ATOM 708 C C . LYS A 1 93 ? -3.225 5.704 12.028 1.00 86.62 93 LYS A C 1
ATOM 710 O O . LYS A 1 93 ? -4.420 5.655 12.300 1.00 86.62 93 LYS A O 1
ATOM 715 N N . LEU A 1 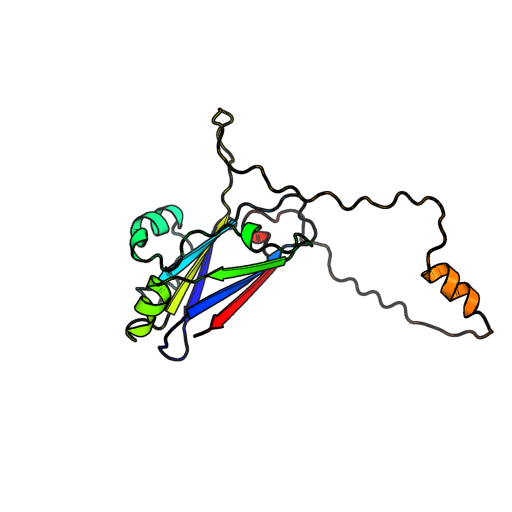94 ? -2.583 4.717 11.405 1.00 85.69 94 LEU A N 1
ATOM 716 C CA . LEU A 1 94 ? -3.211 3.455 11.012 1.00 85.69 94 LEU A CA 1
ATOM 717 C C . LEU A 1 94 ? -3.617 2.640 12.246 1.00 85.69 94 LEU A C 1
ATOM 719 O O . LEU A 1 94 ? -4.792 2.300 12.398 1.00 85.69 94 LEU A O 1
ATOM 723 N N . VAL A 1 95 ? -2.675 2.447 13.175 1.00 84.00 95 VAL A N 1
ATOM 724 C CA . VAL A 1 95 ? -2.910 1.708 14.425 1.00 84.00 95 VAL A CA 1
ATOM 725 C C . VAL A 1 95 ? -4.032 2.362 15.226 1.00 84.00 95 VAL A C 1
ATOM 727 O O . VAL A 1 95 ? -5.046 1.729 15.516 1.00 84.00 95 V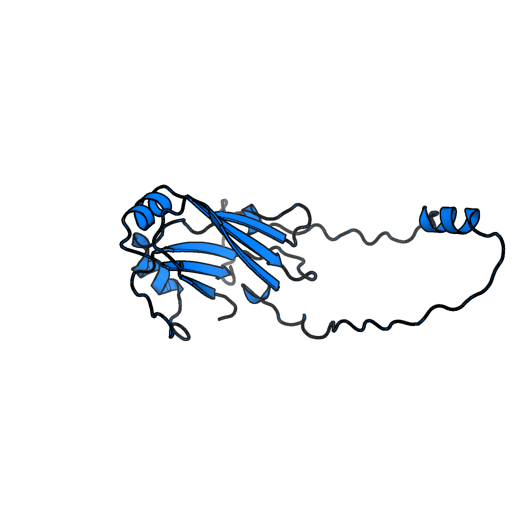AL A O 1
ATOM 730 N N . LYS A 1 96 ? -3.897 3.658 15.535 1.00 80.25 96 LYS A N 1
ATOM 731 C CA . LYS A 1 96 ? -4.874 4.402 16.344 1.00 80.25 96 LYS A CA 1
ATOM 732 C C . LYS A 1 96 ? -6.206 4.602 15.616 1.00 80.25 96 LYS A C 1
ATOM 734 O O . LYS A 1 96 ? -7.263 4.576 16.243 1.00 80.25 96 LYS A O 1
ATOM 739 N N . GLY A 1 97 ? -6.163 4.798 14.299 1.00 70.69 97 GLY A N 1
ATOM 740 C CA . GLY A 1 97 ? -7.334 5.045 13.460 1.00 70.69 97 GLY A CA 1
ATOM 741 C C . GLY A 1 97 ? -8.255 3.835 13.342 1.00 70.69 97 GLY A C 1
ATOM 742 O O . GLY A 1 97 ? -9.474 4.012 13.305 1.00 70.69 97 GLY A O 1
ATOM 743 N N . MET A 1 98 ? -7.690 2.624 13.340 1.00 73.44 98 MET A N 1
ATOM 744 C CA . MET A 1 98 ? -8.450 1.370 13.279 1.00 73.44 98 MET A CA 1
ATOM 745 C C . MET A 1 98 ? -8.735 0.763 14.665 1.00 73.44 98 MET A C 1
ATOM 747 O O . MET A 1 98 ? -9.753 0.093 14.836 1.00 73.44 98 MET A O 1
ATOM 751 N N . ALA A 1 99 ? -7.919 1.065 15.686 1.00 60.47 99 ALA A N 1
ATOM 752 C CA . ALA A 1 99 ? -8.115 0.591 17.063 1.00 60.47 99 ALA A CA 1
ATOM 753 C C . ALA A 1 99 ? -9.441 1.022 17.705 1.00 60.47 99 ALA A C 1
ATOM 755 O O . ALA A 1 99 ? -9.981 0.304 18.540 1.00 60.47 99 ALA A O 1
ATOM 756 N N . GLY A 1 100 ? -9.995 2.169 17.306 1.00 64.56 100 GLY A N 1
ATOM 757 C CA . GLY A 1 100 ? -11.239 2.691 17.878 1.00 64.56 100 GLY A CA 1
ATOM 758 C C . GLY A 1 100 ? -12.517 1.973 17.429 1.00 64.56 100 GLY A C 1
ATOM 759 O O . GLY A 1 100 ? -13.601 2.454 17.744 1.00 64.56 100 GLY A O 1
ATOM 760 N N . GLY A 1 101 ? -12.433 0.912 16.616 1.00 64.88 101 GLY A N 1
ATOM 761 C CA . GLY A 1 101 ? -13.588 0.126 16.150 1.00 64.88 101 GLY A CA 1
ATOM 762 C C . GLY A 1 101 ? -14.566 0.862 15.218 1.00 64.88 101 GLY A C 1
ATOM 763 O O . GLY A 1 101 ? -15.458 0.248 14.642 1.00 64.88 101 GLY A O 1
ATOM 764 N N . LYS A 1 102 ? -14.387 2.175 15.036 1.00 69.88 102 LYS A N 1
ATOM 765 C CA . LYS A 1 102 ? -15.268 3.058 14.262 1.00 69.88 102 LYS A CA 1
ATOM 766 C C . LYS A 1 102 ? -15.181 2.831 12.749 1.00 69.88 102 LYS A C 1
ATOM 768 O O . LYS A 1 102 ? -16.113 3.174 12.030 1.00 69.88 102 LYS A O 1
ATOM 773 N N . TYR A 1 103 ? -14.076 2.262 12.267 1.00 74.50 103 TYR A N 1
ATOM 774 C CA . TYR A 1 103 ? -13.824 2.035 10.846 1.00 74.50 103 TYR A CA 1
ATOM 775 C C . TYR A 1 103 ? -13.471 0.573 10.612 1.00 74.50 103 TYR A C 1
ATOM 777 O O . TYR A 1 103 ? -12.595 0.019 11.272 1.00 74.50 103 TYR A O 1
ATOM 785 N N . ARG A 1 104 ? -14.159 -0.039 9.649 1.00 85.25 104 ARG A N 1
ATOM 786 C CA . ARG A 1 104 ? -13.899 -1.409 9.190 1.00 85.25 104 ARG A CA 1
ATOM 787 C C . ARG A 1 104 ? -13.335 -1.456 7.776 1.00 85.25 104 ARG A C 1
ATOM 789 O O . ARG A 1 104 ? -13.189 -2.537 7.231 1.00 85.25 104 ARG A O 1
ATOM 796 N N . SER A 1 105 ? -13.071 -0.308 7.162 1.00 86.69 105 SER A N 1
ATOM 797 C CA . SER A 1 105 ? -12.536 -0.237 5.811 1.00 86.69 105 SER A CA 1
ATOM 798 C C . SER A 1 105 ? -11.525 0.888 5.659 1.00 86.69 105 SER A C 1
ATOM 800 O O . SER A 1 105 ? -11.506 1.856 6.428 1.00 86.69 105 SER A O 1
ATOM 802 N N . PHE A 1 106 ? -10.671 0.738 4.659 1.00 89.25 106 PHE A N 1
ATOM 803 C CA . PHE A 1 106 ? -9.686 1.726 4.247 1.00 89.25 106 PHE A CA 1
ATOM 804 C C . PHE A 1 106 ? -9.521 1.685 2.728 1.00 89.25 106 PHE A C 1
ATOM 806 O O . PHE A 1 106 ? -9.977 0.752 2.064 1.00 89.25 106 PHE A O 1
ATOM 813 N N . LEU A 1 107 ? -8.905 2.729 2.186 1.00 91.25 107 LEU A N 1
ATOM 814 C CA . LEU A 1 107 ? -8.655 2.891 0.763 1.00 91.25 107 LEU A CA 1
ATOM 815 C C . LEU A 1 107 ? -7.157 2.781 0.497 1.00 91.25 107 LEU A C 1
ATOM 817 O O . LEU A 1 107 ? -6.354 3.401 1.194 1.00 91.25 107 LEU A O 1
ATOM 821 N N . ILE A 1 108 ? -6.789 2.026 -0.530 1.00 93.12 108 ILE A N 1
ATOM 822 C CA . ILE A 1 108 ? -5.449 2.068 -1.114 1.00 93.12 108 ILE A CA 1
ATOM 823 C C . ILE A 1 108 ? -5.563 2.831 -2.420 1.00 93.12 108 ILE A C 1
ATOM 825 O O . ILE A 1 108 ? -6.228 2.377 -3.349 1.00 93.12 108 ILE A O 1
ATOM 829 N N . HIS A 1 109 ? -4.926 3.990 -2.476 1.00 91.31 109 HIS A N 1
ATOM 830 C CA . HIS A 1 109 ? -4.832 4.804 -3.673 1.00 91.31 109 HIS A CA 1
ATOM 831 C C . HIS A 1 109 ? -3.485 4.560 -4.343 1.00 91.31 109 HIS A C 1
ATOM 833 O O . HIS A 1 109 ? -2.446 4.674 -3.700 1.00 91.31 109 HIS A O 1
ATOM 839 N N . VAL A 1 110 ? -3.511 4.229 -5.627 1.00 92.62 110 VAL A N 1
ATOM 840 C CA . VAL A 1 110 ? -2.335 3.993 -6.460 1.00 92.62 110 VAL A CA 1
ATOM 841 C C . VAL A 1 110 ? -2.386 4.986 -7.607 1.00 92.62 110 VAL A C 1
ATOM 843 O O . VAL A 1 110 ? -3.356 4.998 -8.360 1.00 92.62 110 VAL A O 1
ATOM 846 N N . LYS A 1 111 ? -1.355 5.814 -7.741 1.00 91.00 111 LYS A N 1
ATOM 847 C CA . LYS A 1 111 ? -1.301 6.879 -8.742 1.00 91.00 111 LYS A CA 1
ATOM 848 C C . LYS A 1 111 ? 0.012 6.855 -9.497 1.00 91.00 111 LYS A C 1
ATOM 850 O O . LYS A 1 111 ? 1.073 6.930 -8.885 1.00 91.00 111 LYS A O 1
ATOM 855 N N . ALA A 1 112 ? -0.059 6.809 -10.817 1.00 89.94 112 ALA A N 1
ATOM 856 C CA . ALA A 1 112 ? 1.062 7.109 -11.681 1.00 89.94 112 ALA A CA 1
ATOM 857 C C . ALA A 1 112 ? 1.279 8.625 -11.731 1.00 89.94 112 ALA A C 1
ATOM 859 O O . ALA A 1 112 ? 0.379 9.406 -12.044 1.00 89.94 112 ALA A O 1
ATOM 860 N N . VAL A 1 113 ? 2.496 9.038 -11.413 1.00 85.44 113 VAL A N 1
ATOM 861 C CA . VAL A 1 113 ? 2.985 10.400 -11.577 1.00 85.44 113 VAL A CA 1
ATOM 862 C C . VAL A 1 113 ? 3.714 10.437 -12.912 1.00 85.44 113 VAL A C 1
ATOM 864 O O . VAL A 1 113 ? 4.583 9.611 -13.175 1.00 85.44 113 VAL A O 1
ATOM 867 N N . ASN A 1 114 ? 3.313 11.348 -13.793 1.00 72.94 114 ASN A N 1
ATOM 868 C CA . ASN A 1 114 ? 3.874 11.444 -15.132 1.00 72.94 114 ASN A CA 1
ATOM 869 C C . ASN A 1 114 ? 4.346 12.878 -15.372 1.00 72.94 114 ASN A C 1
ATOM 871 O O . ASN A 1 114 ? 3.520 13.779 -15.513 1.00 72.94 114 ASN A O 1
ATOM 875 N N . GLU A 1 115 ? 5.660 13.091 -15.419 1.00 56.62 115 GLU A N 1
ATOM 876 C CA . GLU A 1 115 ? 6.288 14.402 -15.645 1.00 56.62 115 GLU A CA 1
ATOM 877 C C . GLU A 1 115 ? 6.250 14.821 -17.126 1.00 56.62 115 GLU A C 1
ATOM 879 O O . GLU A 1 115 ? 7.254 15.218 -17.710 1.00 56.62 115 GLU A O 1
ATOM 884 N N . ARG A 1 116 ? 5.096 14.726 -17.795 1.00 52.31 116 ARG A N 1
ATOM 885 C CA . ARG A 1 116 ? 4.959 15.255 -19.164 1.00 52.31 116 ARG A CA 1
ATOM 886 C C . ARG A 1 116 ? 4.605 16.737 -19.157 1.00 52.31 116 ARG A C 1
ATOM 888 O O . ARG A 1 116 ? 3.529 17.124 -19.608 1.00 52.31 116 ARG A O 1
ATOM 895 N N . GLY A 1 117 ? 5.534 17.544 -18.662 1.00 45.69 117 GLY A N 1
ATOM 896 C CA . GLY A 1 117 ? 5.499 18.992 -18.808 1.00 45.69 117 GLY A CA 1
ATOM 897 C C . GLY A 1 117 ? 6.600 19.661 -18.001 1.00 45.69 117 GLY A C 1
ATOM 898 O O . GLY A 1 117 ? 6.593 19.560 -16.778 1.00 45.69 117 GLY A O 1
ATOM 899 N N . THR A 1 118 ? 7.443 20.425 -18.698 1.00 36.38 118 THR A N 1
ATOM 900 C CA . THR A 1 118 ? 8.505 21.321 -18.201 1.00 36.38 118 THR A CA 1
ATOM 901 C C . THR A 1 118 ? 9.897 20.682 -18.125 1.00 36.38 118 THR A C 1
ATOM 903 O O . THR A 1 118 ? 10.412 20.318 -17.073 1.00 36.38 118 THR A O 1
ATOM 906 N N . GLU A 1 119 ? 10.537 20.600 -19.293 1.00 43.22 119 GLU A N 1
ATOM 907 C CA . GLU A 1 119 ? 11.927 21.050 -19.401 1.00 43.22 119 GLU A CA 1
ATOM 908 C C . GLU A 1 119 ? 12.013 22.434 -18.735 1.00 43.22 119 GLU A C 1
ATOM 910 O O . GLU A 1 119 ? 11.286 23.313 -19.154 1.00 43.22 119 GLU A O 1
ATOM 915 N N . GLU A 1 120 ? 12.687 22.570 -17.589 1.00 39.84 120 GLU A N 1
ATOM 916 C CA . GLU A 1 120 ? 13.277 23.805 -17.026 1.00 39.84 120 GLU A CA 1
ATOM 917 C C . GLU A 1 120 ? 13.676 23.531 -15.552 1.00 39.84 120 GLU A C 1
ATOM 919 O O . GLU A 1 120 ? 12.902 23.681 -14.612 1.00 39.84 120 GLU A O 1
ATOM 924 N N . ILE A 1 121 ? 14.916 23.064 -15.377 1.00 51.22 121 ILE A N 1
ATOM 925 C CA . ILE A 1 121 ? 15.857 23.377 -14.284 1.00 51.22 121 ILE A CA 1
ATOM 926 C C . ILE A 1 121 ? 15.279 23.526 -12.856 1.00 51.22 121 ILE A C 1
ATOM 928 O O . ILE A 1 121 ? 14.883 24.611 -12.440 1.00 51.22 121 ILE A O 1
ATOM 932 N N . CYS A 1 122 ? 15.470 22.504 -12.011 1.00 37.28 122 CYS A N 1
ATOM 933 C CA . CYS A 1 122 ? 16.127 22.697 -10.707 1.00 37.28 122 CYS A CA 1
ATOM 934 C C . CYS A 1 122 ? 16.631 21.383 -10.082 1.00 37.28 122 CYS A C 1
ATOM 936 O O . CYS A 1 122 ? 15.962 20.355 -10.015 1.00 37.28 122 CYS A O 1
ATOM 938 N N . ASN A 1 123 ? 17.876 21.456 -9.620 1.00 44.44 123 ASN A N 1
ATOM 939 C CA . ASN A 1 123 ? 18.631 20.419 -8.934 1.00 44.44 123 ASN A CA 1
ATOM 940 C C . ASN A 1 123 ? 17.901 19.940 -7.664 1.00 44.44 123 ASN A C 1
ATOM 942 O O . ASN A 1 123 ? 17.826 20.686 -6.691 1.00 44.44 123 ASN A O 1
ATOM 946 N N . GLY A 1 124 ? 17.402 18.698 -7.648 1.00 47.50 124 GLY A N 1
ATOM 947 C CA . GLY A 1 124 ? 16.883 18.078 -6.417 1.00 47.50 124 GLY A CA 1
ATOM 948 C C . GLY A 1 124 ? 15.894 16.915 -6.569 1.00 47.50 124 GLY A C 1
ATOM 949 O O . GLY A 1 124 ? 15.610 16.245 -5.580 1.00 47.50 124 GLY A O 1
ATOM 950 N N . GLY A 1 125 ? 15.376 16.638 -7.768 1.00 45.28 125 GLY A N 1
ATOM 951 C CA . GLY A 1 125 ? 14.391 15.574 -8.008 1.00 45.28 125 GLY A CA 1
ATOM 952 C C . GLY A 1 125 ? 15.023 14.256 -8.456 1.00 45.28 125 GLY A C 1
ATOM 953 O O . GLY A 1 125 ? 15.913 14.234 -9.298 1.00 45.28 125 GLY A O 1
ATOM 954 N N . MET A 1 126 ? 14.578 13.153 -7.862 1.00 55.19 126 MET A N 1
ATOM 955 C CA . MET A 1 126 ? 15.105 11.792 -8.007 1.00 55.19 126 MET A CA 1
ATOM 956 C C . MET A 1 126 ? 15.289 11.367 -9.476 1.00 55.19 126 MET A C 1
ATOM 958 O O . MET A 1 126 ? 14.352 11.404 -10.267 1.00 55.19 126 MET A O 1
ATOM 962 N N . ARG A 1 127 ? 16.498 10.904 -9.828 1.00 51.09 127 ARG A N 1
ATOM 963 C CA . ARG A 1 127 ? 16.797 10.355 -11.162 1.00 51.09 127 ARG A CA 1
ATOM 964 C C . ARG A 1 127 ? 15.863 9.170 -11.466 1.00 51.09 127 ARG A C 1
ATOM 966 O O . ARG A 1 127 ? 15.685 8.336 -10.573 1.00 51.09 127 ARG A O 1
ATOM 973 N N . PRO A 1 128 ? 15.308 9.052 -12.691 1.00 53.47 128 PRO A N 1
ATOM 974 C CA . PRO A 1 128 ? 14.553 7.872 -13.098 1.00 53.47 128 PRO A CA 1
ATOM 975 C C . PRO A 1 128 ? 15.364 6.613 -12.792 1.00 53.47 128 PRO A C 1
ATOM 977 O O . PRO A 1 128 ? 16.518 6.502 -13.213 1.00 53.47 128 PRO A O 1
ATOM 980 N N . VAL A 1 129 ? 14.795 5.682 -12.022 1.00 58.12 129 VAL A N 1
ATOM 981 C CA . VAL A 1 129 ? 15.457 4.399 -11.776 1.00 58.12 129 VAL A CA 1
ATOM 982 C C . VAL A 1 129 ? 15.311 3.592 -13.059 1.00 58.12 129 VAL A C 1
ATOM 984 O O . VAL A 1 129 ? 14.252 3.046 -13.370 1.00 58.12 129 VAL A O 1
ATOM 987 N N . VAL A 1 130 ? 16.371 3.602 -13.861 1.00 58.28 130 VAL A N 1
ATOM 988 C CA . VAL A 1 130 ? 16.418 2.869 -15.123 1.00 58.28 130 VAL A CA 1
ATOM 989 C C . VAL A 1 130 ? 16.851 1.442 -14.824 1.00 58.28 130 VAL A C 1
ATOM 991 O O . VAL A 1 130 ? 17.833 1.207 -14.116 1.00 58.28 130 VAL A O 1
ATOM 994 N N . ARG A 1 131 ? 16.128 0.471 -15.378 1.00 62.22 131 ARG A N 1
ATOM 995 C CA . ARG A 1 131 ? 16.568 -0.920 -15.364 1.00 62.22 131 ARG A CA 1
ATOM 996 C C . ARG A 1 131 ? 17.780 -1.034 -16.280 1.00 62.22 131 ARG A C 1
ATOM 998 O O . ARG A 1 131 ? 17.699 -0.679 -17.454 1.00 62.22 131 ARG A O 1
ATOM 1005 N N . LEU A 1 132 ? 18.886 -1.579 -15.779 1.00 56.25 132 LEU A N 1
ATOM 1006 C CA . LEU A 1 132 ? 19.984 -1.954 -16.661 1.00 56.25 132 LEU A CA 1
ATOM 1007 C C . LEU A 1 132 ? 19.463 -3.066 -17.589 1.00 56.25 132 LEU A C 1
ATOM 1009 O O . LEU A 1 132 ? 18.998 -4.095 -17.081 1.00 56.25 132 LEU A O 1
ATOM 1013 N N . PRO A 1 133 ? 19.472 -2.884 -18.924 1.00 49.34 133 PRO A N 1
ATOM 1014 C CA . PRO A 1 133 ? 19.051 -3.935 -19.833 1.00 49.34 133 PRO A CA 1
ATOM 1015 C C . PRO A 1 133 ? 19.867 -5.184 -19.521 1.00 49.34 133 PRO A C 1
ATOM 1017 O O . PRO A 1 133 ? 21.092 -5.111 -19.419 1.00 49.34 133 PRO A O 1
ATOM 1020 N N . SER A 1 134 ? 19.208 -6.331 -19.352 1.00 48.78 134 SER A N 1
ATOM 1021 C CA . SER A 1 134 ? 19.931 -7.596 -19.296 1.00 48.78 134 SER A CA 1
ATOM 1022 C C . SER A 1 134 ? 20.768 -7.683 -20.568 1.00 48.78 134 SER A C 1
ATOM 1024 O O . SER A 1 134 ? 20.203 -7.712 -21.664 1.00 48.78 134 SER A O 1
ATOM 1026 N N . LEU A 1 135 ? 22.098 -7.664 -20.428 1.00 42.25 135 LEU A N 1
ATOM 1027 C CA . LEU A 1 135 ? 23.010 -7.910 -21.537 1.00 42.25 135 LEU A CA 1
ATOM 1028 C C . LEU A 1 135 ? 22.579 -9.236 -22.155 1.00 42.25 135 LEU A C 1
ATOM 1030 O O . LEU A 1 135 ? 22.748 -10.298 -21.554 1.00 42.25 135 LEU A O 1
ATOM 1034 N N . LYS A 1 136 ? 21.972 -9.174 -23.345 1.00 42.31 136 LYS A N 1
ATOM 1035 C CA . LYS A 1 136 ? 21.828 -10.359 -24.179 1.00 42.31 136 LYS A CA 1
ATOM 1036 C C . LYS A 1 136 ? 23.249 -10.853 -24.369 1.00 42.31 136 LYS A C 1
ATOM 1038 O O . LYS A 1 136 ? 24.070 -10.131 -24.928 1.00 42.31 136 LYS A O 1
ATOM 1043 N N . HIS A 1 137 ? 23.547 -12.032 -23.836 1.00 40.34 137 HIS A N 1
ATOM 1044 C CA . HIS A 1 137 ? 24.834 -12.664 -24.050 1.00 40.34 137 HIS A CA 1
ATOM 1045 C C . HIS A 1 137 ? 24.998 -12.792 -25.566 1.00 40.34 137 HIS A C 1
ATOM 1047 O O . HIS A 1 137 ? 24.312 -13.591 -26.209 1.00 40.34 137 HIS A O 1
ATOM 1053 N N . GLN A 1 138 ? 25.843 -11.945 -26.154 1.00 43.09 138 GLN A N 1
ATOM 1054 C CA . GLN A 1 138 ? 26.328 -12.159 -27.502 1.00 43.09 138 GLN A CA 1
ATOM 1055 C C . GLN A 1 138 ? 27.028 -13.511 -27.438 1.00 43.09 138 GLN A C 1
ATOM 1057 O O . GLN A 1 138 ? 27.984 -13.690 -26.687 1.00 43.09 138 GLN A O 1
ATOM 1062 N N . SER A 1 139 ? 26.444 -14.488 -28.128 1.00 43.09 139 SER A N 1
ATOM 1063 C CA . SER A 1 139 ? 26.911 -15.864 -28.174 1.00 43.09 139 SER A CA 1
ATOM 1064 C C . SER A 1 139 ? 28.344 -15.892 -28.703 1.00 43.09 139 SER A C 1
ATOM 1066 O O . SER A 1 139 ? 28.577 -15.974 -29.905 1.00 43.09 139 SER A O 1
ATOM 1068 N N . ASN A 1 140 ? 29.318 -15.817 -27.802 1.00 47.78 140 ASN A N 1
ATOM 1069 C CA . ASN A 1 140 ? 30.601 -16.441 -28.032 1.00 47.78 140 ASN A CA 1
ATOM 1070 C C . ASN A 1 140 ? 30.442 -17.884 -27.582 1.00 47.78 140 ASN A C 1
ATOM 1072 O O . ASN A 1 140 ? 30.067 -18.156 -26.444 1.00 47.78 140 ASN A O 1
ATOM 1076 N N . LYS A 1 141 ? 30.631 -18.791 -28.541 1.00 55.31 141 LYS A N 1
ATOM 1077 C CA . LYS A 1 141 ? 30.512 -20.244 -28.413 1.00 55.31 141 LYS A CA 1
ATOM 1078 C C . LYS A 1 141 ? 31.246 -20.712 -27.151 1.00 55.31 141 LYS A C 1
ATOM 1080 O O . LYS A 1 141 ? 32.459 -20.883 -27.162 1.00 55.31 141 LYS A O 1
ATOM 1085 N N . GLY A 1 142 ? 30.501 -20.891 -26.067 1.00 49.03 142 GLY A N 1
ATOM 1086 C CA . GLY A 1 142 ? 31.020 -21.231 -24.752 1.00 49.03 142 GLY A CA 1
ATOM 1087 C C . GLY A 1 142 ? 30.099 -22.252 -24.116 1.00 49.03 142 GLY A C 1
ATOM 1088 O O . GLY A 1 142 ? 28.930 -21.983 -23.862 1.00 49.03 142 GLY A O 1
ATOM 1089 N N . TYR A 1 143 ? 30.638 -23.450 -23.952 1.00 60.88 143 TYR A N 1
ATOM 1090 C CA . TYR A 1 143 ? 30.033 -24.659 -23.416 1.00 60.88 143 TYR A CA 1
ATOM 1091 C C . TYR A 1 143 ? 29.153 -24.384 -22.186 1.00 60.88 143 TYR A C 1
ATOM 1093 O O . TYR A 1 143 ? 29.651 -24.208 -21.078 1.00 60.88 143 TYR A O 1
ATOM 1101 N N . SER A 1 144 ? 27.832 -24.366 -22.380 1.00 66.75 144 SER A N 1
ATOM 1102 C CA . SER A 1 144 ? 26.884 -24.347 -21.266 1.00 66.75 144 SER A CA 1
ATOM 1103 C C . SER A 1 144 ? 27.010 -25.654 -20.487 1.00 66.75 144 SER A C 1
ATOM 1105 O O . SER A 1 144 ? 27.167 -26.722 -21.085 1.00 66.75 144 SER A O 1
ATOM 1107 N N . LEU A 1 145 ? 26.886 -25.595 -19.158 1.00 60.16 145 LEU A N 1
ATOM 1108 C CA . LEU A 1 145 ? 26.784 -26.791 -18.316 1.00 60.16 145 LEU A CA 1
ATOM 1109 C C . LEU A 1 145 ? 25.679 -27.731 -18.815 1.00 60.16 145 LEU A C 1
ATOM 1111 O O . LEU A 1 145 ? 25.858 -28.941 -18.773 1.00 60.16 145 LEU A O 1
ATOM 1115 N N . ALA A 1 146 ? 24.599 -27.197 -19.398 1.00 66.00 146 ALA A N 1
ATOM 1116 C CA . ALA A 1 146 ? 23.567 -28.001 -20.049 1.00 66.00 146 ALA A CA 1
ATOM 1117 C C . ALA A 1 146 ? 24.121 -28.834 -21.223 1.00 66.00 146 ALA A C 1
ATOM 1119 O O . ALA A 1 146 ? 23.774 -30.002 -21.379 1.00 66.00 146 ALA A O 1
ATOM 1120 N N . SER A 1 147 ? 25.026 -28.265 -22.023 1.00 65.12 147 SER A N 1
ATOM 1121 C CA . SER A 1 147 ? 25.692 -28.951 -23.137 1.00 65.12 147 SER A CA 1
ATOM 1122 C C . SER A 1 147 ? 26.711 -29.991 -22.663 1.00 65.12 147 SER A C 1
ATOM 1124 O O . SER A 1 147 ? 26.886 -31.015 -23.320 1.00 65.12 147 SER A O 1
ATOM 1126 N N . LEU A 1 148 ? 27.390 -29.743 -21.540 1.00 62.50 148 LEU A N 1
ATOM 1127 C CA . LEU A 1 148 ? 28.341 -30.690 -20.948 1.00 62.50 148 LEU A CA 1
ATOM 1128 C C . LEU A 1 148 ? 27.618 -31.860 -20.268 1.00 62.50 148 LEU A C 1
ATOM 1130 O O . LEU A 1 148 ? 27.987 -33.010 -20.485 1.00 62.50 148 LEU A O 1
ATOM 1134 N N . LEU A 1 149 ? 26.538 -31.588 -19.535 1.00 68.19 149 LEU A N 1
ATOM 1135 C CA . LEU A 1 149 ? 25.698 -32.613 -18.911 1.00 68.19 149 LEU A CA 1
ATOM 1136 C C . LEU A 1 149 ? 25.016 -33.500 -19.961 1.00 68.19 149 LEU A C 1
ATOM 1138 O O . LEU A 1 149 ? 24.998 -34.721 -19.812 1.00 68.19 149 LEU A O 1
ATOM 1142 N N . ALA A 1 150 ? 24.558 -32.916 -21.075 1.00 64.75 150 ALA A N 1
ATOM 1143 C CA . ALA A 1 150 ? 24.017 -33.676 -22.202 1.00 64.75 150 ALA A CA 1
ATOM 1144 C C . ALA A 1 150 ? 25.049 -34.628 -22.839 1.00 64.75 150 ALA A C 1
ATOM 1146 O O . ALA A 1 150 ? 24.673 -35.679 -23.353 1.00 64.75 150 ALA A O 1
ATOM 1147 N N . LYS A 1 151 ? 26.348 -34.295 -22.790 1.00 59.38 151 LYS A N 1
ATOM 1148 C CA . LYS A 1 151 ? 27.422 -35.162 -23.303 1.00 59.38 151 LYS A CA 1
ATOM 1149 C C . LYS A 1 151 ? 27.798 -36.297 -22.351 1.00 59.38 151 LYS A C 1
ATOM 1151 O O . LYS A 1 151 ? 28.240 -37.336 -22.826 1.00 59.38 151 LYS A O 1
ATOM 1156 N N . VAL A 1 152 ? 27.611 -36.126 -21.042 1.00 60.50 152 VAL A N 1
ATOM 1157 C CA . VAL A 1 152 ? 27.894 -37.180 -20.048 1.00 60.50 152 VAL A CA 1
ATOM 1158 C C . VAL A 1 152 ? 26.768 -38.220 -19.993 1.00 60.50 152 VAL A C 1
ATOM 1160 O O . VAL A 1 152 ? 27.030 -39.388 -19.727 1.00 60.50 152 VAL A O 1
ATOM 1163 N N . ALA A 1 153 ? 25.528 -37.834 -20.302 1.00 60.78 153 ALA A N 1
ATOM 1164 C CA . ALA A 1 153 ? 24.362 -38.717 -20.206 1.00 60.78 153 ALA A CA 1
ATOM 1165 C C . ALA A 1 153 ? 24.093 -39.596 -21.450 1.00 60.78 153 ALA A C 1
ATOM 1167 O O . ALA A 1 153 ? 23.140 -40.372 -21.449 1.00 60.78 153 ALA A O 1
ATOM 1168 N N . ALA A 1 154 ? 24.890 -39.501 -22.520 1.00 50.19 154 ALA A N 1
ATOM 1169 C CA . ALA A 1 154 ? 24.610 -40.194 -23.780 1.00 50.19 154 ALA A CA 1
ATOM 1170 C C . ALA A 1 154 ? 25.081 -41.665 -23.789 1.00 50.19 154 ALA A C 1
ATOM 1172 O O . ALA A 1 154 ? 25.975 -42.051 -24.541 1.00 50.19 154 ALA A O 1
ATOM 1173 N N . GLY A 1 155 ? 24.424 -42.499 -22.982 1.00 44.41 155 GLY A N 1
ATOM 1174 C CA . GLY A 1 155 ? 24.269 -43.933 -23.228 1.00 44.41 155 GLY A CA 1
ATOM 1175 C C . GLY A 1 155 ? 22.861 -44.201 -23.773 1.00 44.41 155 GLY A C 1
ATOM 1176 O O . GLY A 1 155 ? 21.890 -43.867 -23.110 1.00 44.41 155 GLY A O 1
ATOM 1177 N N . LYS A 1 156 ? 22.781 -44.736 -25.002 1.00 45.09 156 LYS A N 1
ATOM 1178 C CA . LYS A 1 156 ? 21.602 -45.247 -25.749 1.00 45.09 156 LYS A CA 1
ATOM 1179 C C . LYS A 1 156 ? 20.233 -45.246 -25.025 1.00 45.09 156 LYS A C 1
ATOM 1181 O O . LYS A 1 156 ? 20.061 -46.027 -24.105 1.00 45.09 156 LYS A O 1
ATOM 1186 N N . GLU A 1 157 ? 19.231 -44.564 -25.598 1.00 31.53 157 GLU A N 1
ATOM 1187 C CA . GLU A 1 157 ? 18.023 -45.138 -26.250 1.00 31.53 157 GLU A CA 1
ATOM 1188 C C . GLU A 1 157 ? 17.067 -44.012 -26.725 1.00 31.53 157 GLU A C 1
ATOM 1190 O O . GLU A 1 157 ? 17.057 -42.911 -26.182 1.00 31.53 157 GLU A O 1
ATOM 1195 N N . LYS A 1 158 ? 16.284 -44.292 -27.776 1.00 41.69 158 LYS A N 1
ATOM 1196 C CA . LYS A 1 158 ? 15.180 -43.488 -28.325 1.00 41.69 158 LYS A CA 1
ATOM 1197 C C . LYS A 1 158 ? 13.988 -43.443 -27.355 1.00 41.69 158 LYS A C 1
ATOM 1199 O O . LYS A 1 158 ? 13.567 -44.503 -26.929 1.00 41.69 158 LYS A O 1
ATOM 1204 N N . SER A 1 159 ? 13.320 -42.296 -27.192 1.00 32.91 159 SER A N 1
ATOM 1205 C CA . SER A 1 159 ? 11.860 -42.205 -27.397 1.00 32.91 159 SER A CA 1
ATOM 1206 C C . SE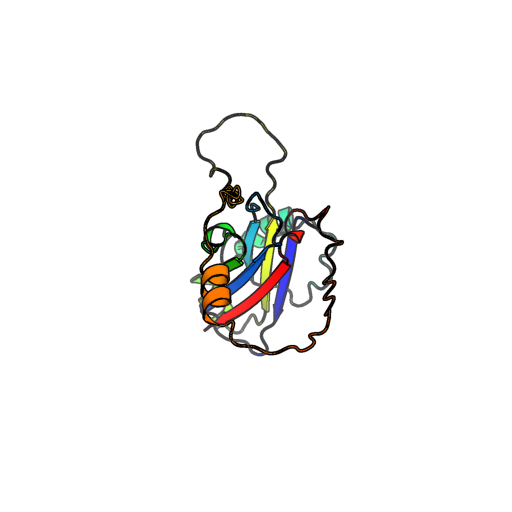R A 1 159 ? 11.293 -40.794 -27.240 1.00 32.91 159 SER A C 1
ATOM 1208 O O . SER A 1 159 ? 11.866 -39.924 -26.592 1.00 32.91 159 SER A O 1
ATOM 1210 N N . SER A 1 160 ? 10.153 -40.628 -27.906 1.00 37.72 160 SER A N 1
ATOM 1211 C CA . SER A 1 160 ? 9.214 -39.507 -27.999 1.00 37.72 160 SER A CA 1
ATOM 1212 C C . SER A 1 160 ? 9.176 -38.503 -26.843 1.00 37.72 160 SER A C 1
ATOM 1214 O O . SER A 1 160 ? 9.018 -38.898 -25.691 1.00 37.72 160 SER A O 1
ATOM 1216 N N . ASN A 1 161 ? 9.085 -37.205 -27.163 1.00 28.88 161 ASN A N 1
ATOM 1217 C CA . ASN A 1 161 ? 8.288 -36.320 -26.321 1.00 28.88 161 ASN A CA 1
ATOM 1218 C C . ASN A 1 161 ? 7.559 -35.226 -27.110 1.00 28.88 161 ASN A C 1
ATOM 1220 O O . ASN A 1 161 ? 8.058 -34.635 -28.067 1.00 28.88 161 ASN A O 1
ATOM 1224 N N . VAL A 1 162 ? 6.333 -35.047 -26.651 1.00 33.47 162 VAL A N 1
ATOM 1225 C CA . VAL A 1 162 ? 5.216 -34.235 -27.089 1.00 33.47 162 VAL A CA 1
ATOM 1226 C C . VAL A 1 162 ? 5.622 -32.777 -27.284 1.00 33.47 162 VAL A C 1
ATOM 1228 O O . VAL A 1 162 ? 6.186 -32.135 -26.398 1.00 33.47 162 VAL A O 1
ATOM 1231 N N . LYS A 1 163 ? 5.282 -32.231 -28.453 1.00 32.19 163 LYS A N 1
ATOM 1232 C CA . LYS A 1 163 ? 5.344 -30.798 -28.732 1.00 32.19 163 LYS A CA 1
ATOM 1233 C C . LYS A 1 163 ? 4.171 -30.133 -28.005 1.00 32.19 163 LYS A C 1
ATOM 1235 O O . LYS A 1 163 ? 3.099 -29.969 -28.573 1.00 32.19 163 LYS A O 1
ATOM 1240 N N . ASN A 1 164 ? 4.367 -29.810 -26.729 1.00 29.91 164 ASN A N 1
ATOM 1241 C CA . ASN A 1 164 ? 3.447 -28.962 -25.979 1.00 29.91 164 ASN A CA 1
ATOM 1242 C C . ASN A 1 164 ? 3.681 -27.512 -26.428 1.00 29.91 164 ASN A C 1
ATOM 1244 O O . ASN A 1 164 ? 4.574 -26.824 -25.930 1.00 29.91 164 ASN A O 1
ATOM 1248 N N . GLU A 1 165 ? 2.911 -27.061 -27.419 1.00 29.78 165 GLU A N 1
ATOM 1249 C CA . GLU A 1 165 ? 2.706 -25.632 -27.650 1.00 29.78 165 GLU A CA 1
ATOM 1250 C C . GLU A 1 165 ? 1.896 -25.068 -26.479 1.00 29.78 165 GLU A C 1
ATOM 1252 O O . GLU A 1 165 ? 0.669 -25.036 -26.499 1.00 29.78 165 GLU A O 1
ATOM 1257 N N . ASN A 1 166 ? 2.587 -24.584 -25.448 1.00 32.66 166 ASN A N 1
ATOM 1258 C CA . ASN A 1 166 ? 2.008 -23.563 -24.587 1.00 32.66 166 ASN A CA 1
ATOM 1259 C C . ASN A 1 166 ? 2.201 -22.213 -25.277 1.00 32.66 166 ASN A C 1
ATOM 1261 O O . ASN A 1 166 ? 3.120 -21.452 -24.975 1.00 32.66 166 ASN A O 1
ATOM 1265 N N . THR A 1 167 ? 1.309 -21.913 -26.217 1.00 37.28 167 THR A N 1
ATOM 1266 C CA . THR A 1 167 ? 1.079 -20.558 -26.719 1.00 37.28 167 THR A CA 1
ATOM 1267 C C . THR A 1 167 ? 0.406 -19.747 -25.604 1.00 37.28 167 THR A C 1
ATOM 1269 O O . THR A 1 167 ? -0.784 -19.443 -25.655 1.00 37.28 167 THR A O 1
ATOM 1272 N N . SER A 1 168 ? 1.141 -19.415 -24.540 1.00 39.28 168 SER A N 1
ATOM 1273 C CA . SER A 1 168 ? 0.674 -18.440 -23.551 1.00 39.28 168 SER A CA 1
ATOM 1274 C C . SER A 1 168 ? 0.718 -17.058 -24.203 1.00 39.28 168 SER A C 1
ATOM 1276 O O . SER A 1 168 ? 1.792 -16.530 -24.489 1.00 39.28 168 SER A O 1
ATOM 1278 N N . GLY A 1 169 ? -0.466 -16.527 -24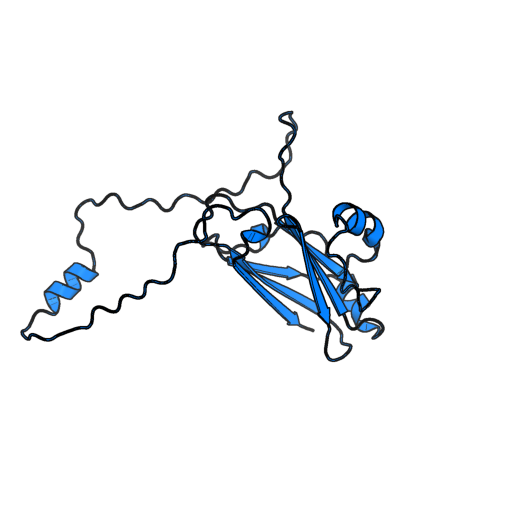.510 1.00 39.38 169 GLY A N 1
ATOM 1279 C CA . GLY A 1 169 ? -0.689 -15.367 -25.366 1.00 39.38 169 GLY A CA 1
ATOM 1280 C C . GLY A 1 169 ? 0.150 -14.130 -25.034 1.00 39.38 169 GLY A C 1
ATOM 1281 O O . GLY A 1 169 ? -0.116 -13.410 -24.079 1.00 39.38 169 GLY A O 1
ATOM 1282 N N . THR A 1 170 ? 1.088 -13.816 -25.922 1.00 46.28 170 THR A N 1
ATOM 1283 C CA . THR A 1 170 ? 1.880 -12.577 -25.965 1.00 46.28 170 THR A CA 1
ATOM 1284 C C . THR A 1 170 ? 1.260 -11.527 -26.898 1.00 46.28 170 THR A C 1
ATOM 1286 O O . THR A 1 170 ? 1.957 -10.897 -27.686 1.00 46.28 170 THR A O 1
ATOM 1289 N N . ARG A 1 171 ? -0.064 -11.314 -26.854 1.00 44.97 171 ARG A N 1
ATOM 1290 C CA . ARG A 1 171 ? -0.747 -10.334 -27.734 1.00 44.97 171 ARG A CA 1
ATOM 1291 C C . ARG A 1 171 ? -1.520 -9.236 -26.993 1.00 44.97 171 ARG A C 1
ATOM 1293 O O . ARG A 1 171 ? -2.642 -8.926 -27.380 1.00 44.97 171 ARG A O 1
ATOM 1300 N N . LYS A 1 172 ? -0.967 -8.663 -25.913 1.00 49.38 172 LYS A N 1
ATOM 1301 C CA . LYS A 1 172 ? -1.590 -7.506 -25.220 1.00 49.38 172 LYS A CA 1
ATOM 1302 C C . LYS A 1 172 ? -0.621 -6.446 -24.659 1.00 49.38 172 LYS A C 1
ATOM 1304 O O . LYS A 1 172 ? -1.047 -5.602 -23.881 1.00 49.38 172 LYS A O 1
ATOM 1309 N N . SER A 1 173 ? 0.666 -6.452 -25.007 1.00 53.88 173 SER A N 1
ATOM 1310 C CA . SER A 1 173 ? 1.678 -5.637 -24.302 1.00 53.88 173 SER A CA 1
ATOM 1311 C C . SER A 1 173 ? 2.022 -4.281 -24.931 1.00 53.88 173 SER A C 1
ATOM 1313 O O . SER A 1 173 ? 2.974 -3.645 -24.495 1.00 53.88 173 SER A O 1
ATOM 1315 N N . GLU A 1 174 ? 1.300 -3.824 -25.951 1.00 58.00 174 GLU A N 1
ATOM 1316 C CA . GLU A 1 174 ? 1.742 -2.680 -26.766 1.00 58.00 174 GLU A CA 1
ATOM 1317 C C . GLU A 1 174 ? 1.214 -1.302 -26.330 1.00 58.00 174 GLU A C 1
ATOM 1319 O O . GLU A 1 174 ? 1.646 -0.299 -26.883 1.00 58.00 174 GLU A O 1
ATOM 1324 N N . ASN A 1 175 ? 0.362 -1.203 -25.299 1.00 68.00 175 ASN A N 1
ATOM 1325 C CA . ASN A 1 175 ? -0.196 0.093 -24.866 1.00 68.00 175 ASN A CA 1
ATOM 1326 C C . ASN A 1 175 ? -0.326 0.280 -23.341 1.00 68.00 175 ASN A C 1
ATOM 1328 O O . ASN A 1 175 ? -1.086 1.140 -22.897 1.00 68.00 175 ASN A O 1
ATOM 1332 N N . LEU A 1 176 ? 0.380 -0.511 -22.525 1.00 79.38 176 LEU A N 1
ATOM 1333 C CA . LEU A 1 176 ? 0.308 -0.371 -21.066 1.00 79.38 176 LEU A CA 1
ATOM 1334 C C . LEU A 1 176 ? 1.033 0.894 -20.604 1.00 79.38 176 LEU A C 1
ATOM 1336 O O . LEU A 1 176 ? 2.132 1.208 -21.064 1.00 79.38 176 LEU A O 1
ATOM 1340 N N . ARG A 1 177 ? 0.408 1.628 -19.689 1.00 86.25 177 ARG A N 1
ATOM 1341 C CA . ARG A 1 177 ? 0.861 2.948 -19.255 1.00 86.25 177 ARG A CA 1
ATOM 1342 C C . ARG A 1 177 ? 0.361 3.248 -17.846 1.00 86.25 177 ARG A C 1
ATOM 1344 O O . ARG A 1 177 ? -0.702 2.786 -17.452 1.00 86.25 177 ARG A O 1
ATOM 1351 N N . GLY A 1 178 ? 1.135 4.021 -17.087 1.00 87.94 178 GLY A N 1
ATOM 1352 C CA . GLY A 1 178 ? 0.785 4.371 -15.711 1.00 87.94 178 GLY A CA 1
ATOM 1353 C C . GLY A 1 178 ? 0.600 3.137 -14.821 1.00 87.94 178 GLY A C 1
ATOM 1354 O O . GLY A 1 178 ? 1.458 2.257 -14.778 1.00 87.94 178 GLY A O 1
ATOM 1355 N N . CYS A 1 179 ? -0.525 3.067 -14.117 1.00 89.62 179 CYS A N 1
ATOM 1356 C CA . CYS A 1 179 ? -0.901 1.957 -13.249 1.00 89.62 179 CYS A CA 1
ATOM 1357 C C . CYS A 1 179 ? -1.254 0.667 -14.008 1.00 89.62 179 CYS A C 1
ATOM 1359 O O . CYS A 1 179 ? -1.193 -0.393 -13.390 1.00 89.62 179 CYS A O 1
ATOM 1361 N N . ASP A 1 180 ? -1.535 0.707 -15.319 1.00 89.88 180 ASP A N 1
ATOM 1362 C CA . ASP A 1 180 ? -1.766 -0.507 -16.134 1.00 89.88 180 ASP A CA 1
ATOM 1363 C C . ASP A 1 180 ? -0.509 -1.391 -16.237 1.00 89.88 180 ASP A C 1
ATOM 1365 O O . ASP A 1 180 ? -0.562 -2.549 -16.647 1.00 89.88 180 ASP A O 1
ATOM 1369 N N . LEU A 1 181 ? 0.652 -0.843 -15.869 1.00 90.50 181 LEU A N 1
ATOM 1370 C CA . LEU A 1 181 ? 1.910 -1.575 -15.797 1.00 90.50 181 LEU A CA 1
ATOM 1371 C C . LEU A 1 181 ? 1.942 -2.589 -14.646 1.00 90.50 181 LEU A C 1
ATOM 1373 O O . LEU A 1 181 ? 2.735 -3.532 -14.715 1.00 90.50 181 LEU A O 1
ATOM 1377 N N . LEU A 1 182 ? 1.082 -2.432 -13.635 1.00 92.38 182 LEU A N 1
ATOM 1378 C CA . LEU A 1 182 ? 0.887 -3.405 -12.561 1.00 92.38 182 LEU A CA 1
ATOM 1379 C C . LEU A 1 182 ? 0.124 -4.610 -13.113 1.00 92.38 182 LEU A C 1
ATOM 1381 O O . LEU A 1 182 ? -1.062 -4.529 -13.417 1.00 92.38 182 LEU A O 1
ATOM 1385 N N . GLN A 1 183 ? 0.826 -5.729 -13.247 1.00 92.75 183 GLN A N 1
ATOM 1386 C CA . GLN A 1 183 ? 0.264 -6.998 -13.687 1.00 92.75 183 GLN A CA 1
ATOM 1387 C C . GLN A 1 183 ? -0.550 -7.653 -12.568 1.00 92.75 183 GLN A C 1
ATOM 1389 O O . GLN A 1 183 ? -1.662 -8.119 -12.801 1.00 92.75 183 GLN A O 1
ATOM 1394 N N . GLU A 1 184 ? 0.002 -7.676 -11.354 1.00 94.19 184 GLU A N 1
ATOM 1395 C CA . GLU A 1 184 ? -0.642 -8.278 -10.189 1.00 94.19 184 GLU A CA 1
ATOM 1396 C C . GLU A 1 184 ? -0.463 -7.389 -8.966 1.00 94.19 184 GLU A C 1
ATOM 1398 O O . GLU A 1 184 ? 0.587 -6.775 -8.767 1.00 94.19 184 GLU A O 1
ATOM 1403 N N . VAL A 1 185 ? -1.495 -7.347 -8.127 1.00 95.75 185 VAL A N 1
ATOM 1404 C CA . VAL A 1 185 ? -1.472 -6.676 -6.830 1.00 95.75 185 VAL A CA 1
ATOM 1405 C C . VAL A 1 185 ? -2.100 -7.604 -5.807 1.00 95.75 185 VAL A C 1
ATOM 1407 O O . VAL A 1 185 ? -3.176 -8.157 -6.028 1.00 95.75 185 VAL A O 1
ATOM 1410 N N . SER A 1 186 ? -1.445 -7.752 -4.663 1.00 96.50 186 SER A N 1
ATOM 1411 C CA . SER A 1 186 ? -2.022 -8.423 -3.504 1.00 96.50 186 SER A CA 1
ATOM 1412 C C . SER A 1 186 ? -1.766 -7.612 -2.247 1.00 96.50 186 SER A C 1
ATOM 1414 O O . SER A 1 186 ? -0.783 -6.880 -2.136 1.00 96.50 186 SER A O 1
ATOM 1416 N N . VAL A 1 187 ? -2.688 -7.724 -1.296 1.00 96.38 187 VAL A N 1
ATOM 1417 C CA . VAL A 1 187 ? -2.630 -6.962 -0.054 1.00 96.38 187 VAL A CA 1
ATOM 1418 C C . VAL A 1 187 ? -2.734 -7.915 1.119 1.00 96.38 187 VAL A C 1
ATOM 1420 O O . VAL A 1 187 ? -3.629 -8.757 1.175 1.00 96.38 187 VAL A O 1
ATOM 1423 N N . THR A 1 188 ? -1.820 -7.779 2.071 1.00 95.12 188 THR A N 1
ATOM 1424 C CA . THR A 1 188 ? -1.846 -8.519 3.333 1.00 95.12 188 THR A CA 1
ATOM 1425 C C . THR A 1 188 ? -1.963 -7.544 4.493 1.00 95.12 188 THR A C 1
ATOM 1427 O O . THR A 1 188 ? -1.280 -6.529 4.537 1.00 95.12 188 THR A O 1
ATOM 1430 N N . ILE A 1 189 ? -2.842 -7.851 5.442 1.00 92.19 189 ILE A N 1
ATOM 1431 C CA . ILE A 1 189 ? -3.109 -7.008 6.608 1.00 92.19 189 ILE A CA 1
ATOM 1432 C C . ILE A 1 189 ? -2.599 -7.741 7.843 1.00 92.19 189 ILE A C 1
ATOM 1434 O O . ILE A 1 189 ? -2.975 -8.890 8.080 1.00 92.19 189 ILE A O 1
ATOM 1438 N N . ARG A 1 190 ? -1.757 -7.075 8.635 1.00 90.25 190 ARG A N 1
ATOM 1439 C CA . ARG A 1 190 ? -1.204 -7.597 9.889 1.00 90.25 190 ARG A CA 1
ATOM 1440 C C . ARG A 1 190 ? -1.589 -6.687 11.052 1.00 90.25 190 ARG A C 1
ATOM 1442 O O . ARG A 1 190 ? -1.740 -5.475 10.880 1.00 90.25 190 ARG A O 1
ATOM 1449 N N . ARG A 1 191 ? -1.778 -7.295 12.221 1.00 86.12 191 ARG A N 1
ATOM 1450 C CA . ARG A 1 191 ? -2.039 -6.582 13.475 1.00 86.12 191 ARG A CA 1
ATOM 1451 C C . ARG A 1 191 ? -0.754 -6.040 14.070 1.00 86.12 191 ARG A C 1
ATOM 1453 O O . ARG A 1 191 ? 0.281 -6.718 13.895 1.00 86.12 191 ARG A O 1
#

Radius of gyration: 23.03 Å; chains: 1; bounding box: 51×69×47 Å

pLDDT: mean 71.86, std 20.39, range [28.88, 97.44]